Protein 1UNA (pdb70)

Structure (mmCIF, N/CA/C/O backbone):
data_1UNA
#
_entry.id   1UNA
#
_cell.length_a   59.300
_cell.length_b   60.500
_cell.length_c   67.100
_cell.angle_alpha   90.00
_cell.angle_beta   90.00
_cell.angle_gamma   90.00
#
_symmetry.space_group_name_H-M   'P 21 21 21'
#
loop_
_atom_site.group_PDB
_atom_site.id
_atom_site.type_symbol
_atom_site.label_atom_id
_atom_site.label_alt_id
_atom_site.label_comp_id
_atom_site.label_asym_id
_atom_site.label_entity_id
_atom_site.label_seq_id
_atom_site.pdbx_PDB_ins_code
_atom_site.Cartn_x
_atom_site.Cartn_y
_atom_site.Cartn_z
_atom_site.occupancy
_atom_site.B_iso_or_equiv
_atom_site.auth_seq_id
_atom_site.auth_comp_id
_atom_site.auth_asym_id
_atom_site.auth_atom_id
_atom_site.pdbx_PDB_model_num
ATOM 1 N N . ALA A 1 1 ? 82.378 5.613 187.744 1.00 17.69 2 ALA A N 1
ATOM 2 C CA . ALA A 1 1 ? 82.333 6.870 186.981 1.00 22.78 2 ALA A CA 1
ATOM 3 C C . ALA A 1 1 ? 80.875 7.212 186.678 1.00 26.39 2 ALA A C 1
ATOM 4 O O . ALA A 1 1 ? 80.143 6.402 186.096 1.00 26.93 2 ALA A O 1
ATOM 6 N N . THR A 1 2 ? 80.496 8.404 187.086 1.00 32.71 3 THR A N 1
ATOM 7 C CA . THR A 1 2 ? 79.130 8.916 186.893 1.00 29.33 3 THR A CA 1
ATOM 8 C C . THR A 1 2 ? 78.925 9.301 185.432 1.00 17.24 3 THR A C 1
ATOM 9 O O . THR A 1 2 ? 77.806 9.304 184.901 1.00 21.11 3 THR A O 1
ATOM 13 N N . LEU A 1 3 ? 80.040 9.629 184.810 1.00 16.66 4 LEU A N 1
ATOM 14 C CA . LEU A 1 3 ? 80.104 10.025 183.395 1.00 7.22 4 LEU A CA 1
ATOM 15 C C . LEU A 1 3 ? 80.592 8.781 182.643 1.00 16.55 4 LEU A C 1
ATOM 16 O O . LEU A 1 3 ? 81.794 8.469 182.652 1.00 22.41 4 LEU A O 1
ATOM 21 N N . HIS A 1 4 ? 79.632 8.106 182.041 1.00 6.29 5 HIS A N 1
ATOM 22 C CA . HIS A 1 4 ? 79.897 6.877 181.282 1.00 2.00 5 HIS A CA 1
ATOM 23 C C . HIS A 1 4 ? 78.750 6.630 180.309 1.00 10.90 5 HIS A C 1
ATOM 24 O O . HIS A 1 4 ? 77.626 7.093 180.545 1.00 13.86 5 HIS A O 1
ATOM 31 N N . SER A 1 5 ? 79.075 5.902 179.259 1.00 14.61 6 SER A N 1
ATOM 32 C CA . SER A 1 5 ? 78.108 5.547 178.207 1.00 10.59 6 SER A CA 1
ATOM 33 C C . SER A 1 5 ? 76.971 4.735 178.818 1.00 7.86 6 SER A C 1
ATOM 34 O O . SER A 1 5 ? 77.255 3.945 179.735 1.00 19.47 6 SER A O 1
ATOM 37 N N . PHE A 1 6 ? 75.773 4.951 178.306 1.00 2.00 7 PHE A N 1
ATOM 38 C CA . PHE A 1 6 ? 74.602 4.213 178.828 1.00 2.00 7 PHE A CA 1
ATOM 39 C C . PHE A 1 6 ? 73.504 4.100 177.767 1.00 5.74 7 PHE A C 1
ATOM 40 O O . PHE A 1 6 ? 73.390 4.893 176.823 1.00 8.39 7 PHE A O 1
ATOM 48 N N . VAL A 1 7 ? 72.702 3.073 177.969 1.00 2.00 8 VAL A N 1
ATOM 49 C CA . VAL A 1 7 ? 71.550 2.755 177.111 1.00 2.00 8 VAL A CA 1
ATOM 50 C C . VAL A 1 7 ? 70.468 3.723 177.607 1.00 2.00 8 VAL A C 1
ATOM 51 O O . VAL A 1 7 ? 70.112 3.635 178.791 1.00 2.00 8 VAL A O 1
ATOM 55 N N . LEU A 1 8 ? 70.035 4.587 176.713 1.00 6.33 9 LEU A N 1
ATOM 56 C CA . LEU A 1 8 ? 68.994 5.569 177.052 1.00 2.00 9 LEU A CA 1
ATOM 57 C C . LEU A 1 8 ? 67.645 4.933 176.704 1.00 11.07 9 LEU A C 1
ATOM 58 O O . LEU A 1 8 ? 66.676 5.106 177.460 1.00 3.78 9 LEU A O 1
ATOM 63 N N . VAL A 1 9 ? 67.648 4.227 175.583 1.00 6.01 10 VAL A N 1
ATOM 64 C CA . VAL A 1 9 ? 66.459 3.522 175.091 1.00 2.00 10 VAL A CA 1
ATOM 65 C C . VAL A 1 9 ? 66.816 2.033 174.969 1.00 2.00 10 VAL A C 1
ATOM 66 O O . VAL A 1 9 ? 67.731 1.662 174.221 1.00 10.49 10 VAL A O 1
ATOM 70 N N . ASP A 1 10 ? 66.073 1.232 175.701 1.00 3.29 11 ASP A N 1
ATOM 71 C CA . ASP A 1 10 ? 66.236 -0.224 175.727 1.00 2.00 11 ASP A CA 1
ATOM 72 C C . ASP A 1 10 ? 64.987 -0.835 175.084 1.00 2.00 11 ASP A C 1
ATOM 73 O O . ASP A 1 10 ? 63.908 -0.788 175.684 1.00 2.00 11 ASP A O 1
ATOM 78 N N . ASN A 1 11 ? 65.224 -1.373 173.910 1.00 11.72 12 ASN A N 1
ATOM 79 C CA . ASN A 1 11 ? 64.159 -2.027 173.124 1.00 18.67 12 ASN A CA 1
ATOM 80 C C . ASN A 1 11 ? 64.256 -3.536 173.343 1.00 26.07 12 ASN A C 1
ATOM 81 O O . ASN A 1 11 ? 63.562 -4.327 172.692 1.00 44.51 12 ASN A O 1
ATOM 86 N N . GLY A 1 12 ? 65.126 -3.907 174.266 1.00 41.68 13 GLY A N 1
ATOM 87 C CA . GLY A 1 12 ? 65.371 -5.283 174.665 1.00 43.27 13 GLY A CA 1
ATOM 88 C C . GLY A 1 12 ? 66.539 -6.004 174.025 1.00 43.72 13 GLY A C 1
ATOM 89 O O . GLY A 1 12 ? 66.588 -7.244 174.156 1.00 56.70 13 GLY A O 1
ATOM 90 N N . GLY A 1 13 ? 67.424 -5.271 173.377 1.00 40.95 14 GLY A N 1
ATOM 91 C CA . GLY A 1 13 ? 68.596 -5.872 172.727 1.00 37.01 14 GLY A CA 1
ATOM 92 C C . GLY A 1 13 ? 68.792 -5.415 171.289 1.00 31.59 14 GLY A C 1
ATOM 93 O O . GLY A 1 13 ? 69.921 -5.065 170.906 1.00 30.44 14 GLY A O 1
ATOM 94 N N . THR A 1 14 ? 67.711 -5.430 170.531 1.00 41.43 15 THR A N 1
ATOM 95 C CA . THR A 1 14 ? 67.728 -5.033 169.116 1.00 35.27 15 THR A CA 1
ATOM 96 C C . THR A 1 14 ? 67.012 -3.708 168.879 1.00 28.67 15 THR A C 1
ATOM 97 O O . THR A 1 14 ? 65.777 -3.634 168.812 1.00 23.72 15 THR A O 1
ATOM 101 N N . GLY A 1 15 ? 67.835 -2.681 168.738 1.00 24.58 16 GLY A N 1
ATOM 102 C CA . GLY A 1 15 ? 67.371 -1.309 168.490 1.00 28.32 16 GLY A CA 1
ATOM 103 C C . GLY A 1 15 ? 67.607 -0.426 169.713 1.00 21.10 16 GLY A C 1
ATOM 104 O O . GLY A 1 15 ? 66.932 0.596 169.899 1.00 34.20 16 GLY A O 1
ATOM 105 N N . ASN A 1 16 ? 68.566 -0.847 170.511 1.00 22.36 17 ASN A N 1
ATOM 106 C CA . ASN A 1 16 ? 68.951 -0.132 171.738 1.00 10.80 17 ASN A CA 1
ATOM 107 C C . ASN A 1 16 ? 69.699 1.134 171.297 1.00 13.99 17 ASN A C 1
ATOM 108 O O . ASN A 1 16 ? 70.439 1.089 170.298 1.00 2.00 17 ASN A O 1
ATOM 113 N N . VAL A 1 17 ? 69.466 2.182 172.066 1.00 9.21 18 VAL A N 1
ATOM 114 C CA . VAL A 1 17 ? 70.118 3.478 171.803 1.00 11.05 18 VAL A CA 1
ATOM 115 C C . VAL A 1 17 ? 71.082 3.738 172.966 1.00 10.12 18 VAL A C 1
ATOM 116 O O . VAL A 1 17 ? 70.697 3.708 174.142 1.00 11.00 18 VAL A O 1
ATOM 120 N N . THR A 1 18 ? 72.324 3.970 172.583 1.00 5.79 19 THR A N 1
ATOM 121 C CA . THR A 1 18 ? 73.426 4.236 173.499 1.00 2.00 19 THR A CA 1
ATOM 122 C C . THR A 1 18 ? 73.946 5.657 173.320 1.00 2.00 19 THR A C 1
ATOM 123 O O . THR A 1 18 ? 74.280 6.069 172.205 1.00 16.60 19 THR A O 1
ATOM 127 N N . VAL A 1 19 ? 74.001 6.349 174.435 1.00 3.57 20 VAL A N 1
ATOM 128 C CA . VAL A 1 19 ? 74.495 7.732 174.519 1.00 2.00 20 VAL A CA 1
ATOM 129 C C . VAL A 1 19 ? 75.867 7.612 175.199 1.00 7.47 20 VAL A C 1
ATOM 130 O O . VAL A 1 19 ? 76.023 6.990 176.263 1.00 8.51 20 VAL A O 1
ATOM 134 N N . VAL A 1 20 ? 76.834 8.202 174.537 1.00 11.68 21 VAL A N 1
ATOM 135 C CA . VAL A 1 20 ? 78.242 8.214 174.955 1.00 2.00 21 VAL A CA 1
ATOM 136 C C . VAL A 1 20 ? 78.640 9.626 175.377 1.00 8.71 21 VAL A C 1
ATOM 137 O O . VAL A 1 20 ? 78.194 10.611 174.762 1.00 10.19 21 VAL A O 1
ATOM 141 N N . PRO A 1 21 ? 79.469 9.682 176.406 1.00 9.55 22 PRO A N 1
ATOM 142 C CA . PRO A 1 21 ? 79.965 10.947 176.959 1.00 5.59 22 PRO A CA 1
ATOM 143 C C . PRO A 1 21 ? 80.885 11.647 175.966 1.00 16.64 22 PRO A C 1
ATOM 144 O O . PRO A 1 21 ? 81.865 11.036 175.498 1.00 13.37 22 PRO A O 1
ATOM 148 N N . VAL A 1 22 ? 80.552 12.893 175.674 1.00 13.34 23 VAL A N 1
ATOM 149 C CA . VAL A 1 22 ? 81.318 13.707 174.724 1.00 14.01 23 VAL A CA 1
ATOM 150 C C . VAL A 1 22 ? 81.821 15.018 175.317 1.00 23.72 23 VAL A C 1
ATOM 151 O O . VAL A 1 22 ? 82.561 15.717 174.599 1.00 36.42 23 VAL A O 1
ATOM 155 N N . SER A 1 23 ? 81.412 15.308 176.538 1.00 30.83 24 SER A N 1
ATOM 156 C CA . SER A 1 23 ? 81.836 16.552 177.203 1.00 12.59 24 SER A CA 1
ATOM 157 C C . SER A 1 23 ? 81.497 16.523 178.693 1.00 20.46 24 SER A C 1
ATOM 158 O O . SER A 1 23 ? 80.601 15.818 179.176 1.00 14.16 24 SER A O 1
ATOM 161 N N . ASN A 1 24 ? 82.265 17.328 179.404 1.00 21.95 25 ASN A N 1
ATOM 162 C CA . ASN A 1 24 ? 82.170 17.517 180.858 1.00 12.45 25 ASN A CA 1
ATOM 163 C C . ASN A 1 24 ? 82.665 18.932 181.173 1.00 13.30 25 ASN A C 1
ATOM 164 O O . ASN A 1 24 ? 83.018 19.300 182.300 1.00 24.32 25 ASN A O 1
ATOM 169 N N . ALA A 1 25 ? 82.677 19.729 180.126 1.00 18.51 26 ALA A N 1
ATOM 170 C CA . ALA A 1 25 ? 83.112 21.119 180.099 1.00 14.08 26 ALA A CA 1
ATOM 171 C C . ALA A 1 25 ? 82.424 22.048 181.086 1.00 26.32 26 ALA A C 1
ATOM 172 O O . ALA A 1 25 ? 81.205 22.238 181.140 1.00 30.92 26 ALA A O 1
ATOM 174 N N . ASN A 1 26 ? 83.269 22.673 181.877 1.00 50.26 27 ASN A N 1
ATOM 175 C CA . ASN A 1 26 ? 82.969 23.646 182.926 1.00 65.20 27 ASN A CA 1
ATOM 176 C C . ASN A 1 26 ? 81.610 23.474 183.602 1.00 65.77 27 ASN A C 1
ATOM 177 O O . ASN A 1 26 ? 80.856 24.454 183.747 1.00 73.01 27 ASN A O 1
ATOM 182 N N . GLY A 1 27 ? 81.327 22.251 184.022 1.00 60.31 28 GLY A N 1
ATOM 183 C CA . GLY A 1 27 ? 80.086 21.913 184.711 1.00 38.30 28 GLY A CA 1
ATOM 184 C C . GLY A 1 27 ? 79.129 20.967 184.018 1.00 28.50 28 GLY A C 1
ATOM 185 O O . GLY A 1 27 ? 78.649 20.001 184.639 1.00 43.67 28 GLY A O 1
ATOM 186 N N . VAL A 1 28 ? 78.844 21.234 182.763 1.00 12.57 29 VAL A N 1
ATOM 187 C CA . VAL A 1 28 ? 77.925 20.465 181.930 1.00 2.00 29 VAL A CA 1
ATOM 188 C C . VAL A 1 28 ? 78.436 19.127 181.400 1.00 17.57 29 VAL A C 1
ATOM 189 O O . VAL A 1 28 ? 79.436 19.009 180.677 1.00 17.10 29 VAL A O 1
ATOM 193 N N . ALA A 1 29 ? 77.662 18.114 181.761 1.00 11.61 30 ALA A N 1
ATOM 194 C CA . ALA A 1 29 ? 77.897 16.721 181.352 1.00 6.06 30 ALA A CA 1
ATOM 195 C C . ALA A 1 29 ? 77.065 16.531 180.081 1.00 15.26 30 ALA A C 1
ATOM 196 O O . ALA A 1 29 ? 75.876 16.899 180.115 1.00 23.55 30 ALA A O 1
ATOM 198 N N . GLU A 1 30 ? 77.683 16.012 179.037 1.00 16.37 31 GLU A N 1
ATOM 199 C CA . GLU A 1 30 ? 76.992 15.788 177.768 1.00 2.00 31 GLU A CA 1
ATOM 200 C C . GLU A 1 30 ? 77.208 14.390 177.191 1.00 6.44 31 GLU A C 1
ATOM 201 O O . GLU A 1 30 ? 78.325 13.882 177.014 1.00 16.24 31 GLU A O 1
ATOM 207 N N . TRP A 1 31 ? 76.078 13.784 176.889 1.00 2.00 32 TRP A N 1
ATOM 208 C CA . TRP A 1 31 ? 75.970 12.450 176.291 1.00 2.00 32 TRP A CA 1
ATOM 209 C C . TRP A 1 31 ? 75.430 12.681 174.878 1.00 4.50 32 TRP A C 1
ATOM 210 O O . TRP A 1 31 ? 74.793 13.731 174.674 1.00 14.84 32 TRP A O 1
ATOM 221 N N . LEU A 1 32 ? 75.697 11.736 173.993 1.00 14.85 33 LEU A N 1
ATOM 222 C CA . LEU A 1 32 ? 75.235 11.885 172.599 1.00 20.56 33 LEU A CA 1
ATOM 223 C C . LEU A 1 32 ? 75.215 10.572 171.826 1.00 17.15 33 LEU A C 1
ATOM 224 O O . LEU A 1 32 ? 76.222 9.842 171.864 1.00 8.77 33 LEU A O 1
ATOM 229 N N . SER A 1 33 ? 74.096 10.330 171.156 1.00 2.00 34 SER A N 1
ATOM 230 C CA . SER A 1 33 ? 73.974 9.110 170.327 1.00 4.21 34 SER A CA 1
ATOM 231 C C . SER A 1 33 ? 74.858 9.366 169.095 1.00 6.23 34 SER A C 1
ATOM 232 O O . SER A 1 33 ? 75.057 10.528 168.700 1.00 5.94 34 SER A O 1
ATOM 235 N N . ASN A 1 34 ? 75.373 8.294 168.525 1.00 21.42 35 ASN A N 1
ATOM 236 C CA . ASN A 1 34 ? 76.239 8.357 167.342 1.00 8.71 35 ASN A CA 1
ATOM 237 C C . ASN A 1 34 ? 75.370 8.571 166.096 1.00 4.83 35 ASN A C 1
ATOM 238 O O . ASN A 1 34 ? 75.104 7.636 165.331 1.00 15.04 35 ASN A O 1
ATOM 243 N N . ASN A 1 35 ? 74.979 9.817 165.942 1.00 6.46 36 ASN A N 1
ATOM 244 C CA . ASN A 1 35 ? 74.149 10.266 164.814 1.00 2.00 36 ASN A CA 1
ATOM 245 C C . ASN A 1 35 ? 74.613 11.683 164.449 1.00 2.00 36 ASN A C 1
ATOM 246 O O . ASN A 1 35 ? 75.640 12.175 164.938 1.00 2.00 36 ASN A O 1
ATOM 251 N N . SER A 1 36 ? 73.813 12.274 163.588 1.00 2.00 37 SER A N 1
ATOM 252 C CA . SER A 1 36 ? 74.046 13.649 163.105 1.00 4.49 37 SER A CA 1
ATOM 253 C C . SER A 1 36 ? 73.086 14.503 163.934 1.00 9.85 37 SER A C 1
ATOM 254 O O . SER A 1 36 ? 71.967 14.028 164.200 1.00 2.00 37 SER A O 1
ATOM 257 N N . ARG A 1 37 ? 73.539 15.676 164.323 1.00 11.70 38 ARG A N 1
ATOM 258 C CA . ARG A 1 37 ? 72.763 16.614 165.137 1.00 8.64 38 ARG A CA 1
ATOM 259 C C . ARG A 1 37 ? 71.267 16.302 165.095 1.00 6.06 38 ARG A C 1
ATOM 260 O O . ARG A 1 37 ? 70.638 15.819 166.043 1.00 18.37 38 ARG A O 1
ATOM 268 N N . SER A 1 38 ? 70.710 16.578 163.939 1.00 2.17 39 SER A N 1
ATOM 269 C CA . SER A 1 38 ? 69.310 16.410 163.579 1.00 2.00 39 SER A CA 1
ATOM 270 C C . SER A 1 38 ? 68.646 15.127 164.048 1.00 2.00 39 SER A C 1
ATOM 271 O O . SER A 1 38 ? 67.466 15.152 164.440 1.00 7.29 39 SER A O 1
ATOM 274 N N . GLN A 1 39 ? 69.390 14.048 163.995 1.00 3.35 40 GLN A N 1
ATOM 275 C CA . GLN A 1 39 ? 68.912 12.701 164.351 1.00 2.00 40 GLN A CA 1
ATOM 276 C C . GLN A 1 39 ? 69.421 12.123 165.658 1.00 2.00 40 GLN A C 1
ATOM 277 O O . GLN A 1 39 ? 69.088 10.974 166.016 1.00 2.00 40 GLN A O 1
ATOM 283 N N . ALA A 1 40 ? 70.205 12.898 166.380 1.00 2.00 41 ALA A N 1
ATOM 284 C CA . ALA A 1 40 ? 70.803 12.471 167.648 1.00 7.43 41 ALA A CA 1
ATOM 285 C C . ALA A 1 40 ? 69.988 12.682 168.915 1.00 4.90 41 ALA A C 1
ATOM 286 O O . ALA A 1 40 ? 69.253 13.658 169.101 1.00 15.12 41 ALA A O 1
ATOM 288 N N . TYR A 1 41 ? 70.158 11.716 169.805 1.00 7.08 42 TYR A 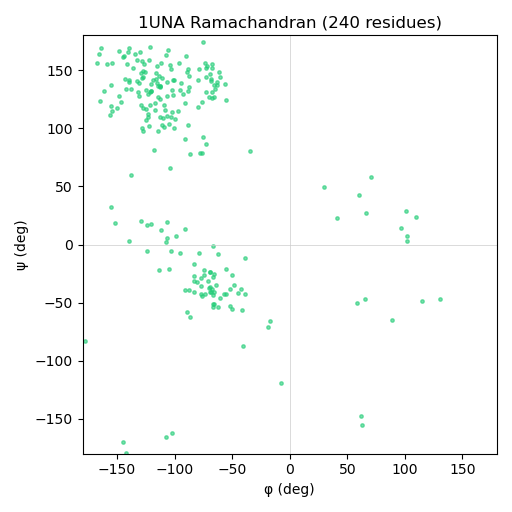N 1
ATOM 289 C CA . TYR A 1 41 ? 69.537 11.701 171.139 1.00 2.00 42 TYR A CA 1
ATOM 290 C C . TYR A 1 41 ? 70.568 12.492 171.971 1.00 2.00 42 TYR A C 1
ATOM 291 O O . TYR A 1 41 ? 71.780 12.255 171.816 1.00 16.19 42 TYR A O 1
ATOM 300 N N . ARG A 1 42 ? 70.061 13.379 172.787 1.00 2.00 43 ARG A N 1
ATOM 301 C CA . ARG A 1 42 ? 70.884 14.239 173.633 1.00 2.00 43 ARG A CA 1
ATOM 302 C C . ARG A 1 42 ? 70.516 14.159 175.106 1.00 2.00 43 ARG A C 1
ATOM 303 O O . ARG A 1 42 ? 69.360 13.938 175.493 1.00 8.31 43 ARG A O 1
ATOM 311 N N . VAL A 1 43 ? 71.540 14.351 175.919 1.00 4.78 44 VAL A N 1
ATOM 312 C CA . VAL A 1 43 ? 71.445 14.356 177.381 1.00 3.42 44 VAL A CA 1
ATOM 313 C C . VAL A 1 43 ? 72.516 15.349 177.863 1.00 2.00 44 VAL A C 1
ATOM 314 O O . VAL A 1 43 ? 73.683 15.264 177.482 1.00 3.50 44 VAL A O 1
ATOM 318 N N . THR A 1 44 ? 72.059 16.264 178.680 1.00 2.00 45 THR A N 1
ATOM 319 C CA . THR A 1 44 ? 72.864 17.327 179.292 1.00 2.00 45 THR A CA 1
ATOM 320 C C . THR A 1 44 ? 72.492 17.316 180.776 1.00 9.38 45 THR A C 1
ATOM 321 O O . THR A 1 44 ? 71.310 17.116 181.111 1.00 26.34 45 THR A O 1
ATOM 325 N N . ALA A 1 45 ? 73.485 17.507 181.616 1.00 2.00 46 ALA A N 1
ATOM 326 C CA . ALA A 1 45 ? 73.301 17.496 183.066 1.00 2.00 46 ALA A CA 1
ATOM 327 C C . ALA A 1 45 ? 74.363 18.292 183.816 1.00 3.05 46 ALA A C 1
ATOM 328 O O . ALA A 1 45 ? 75.563 18.238 183.525 1.00 2.00 46 ALA A O 1
ATOM 330 N N . SER A 1 46 ? 73.860 19.027 184.792 1.00 2.00 47 SER A N 1
ATOM 331 C CA . SER A 1 46 ? 74.646 19.882 185.688 1.00 2.00 47 SER A CA 1
ATOM 332 C C . SER A 1 46 ? 74.215 19.525 187.114 1.00 2.00 47 SER A C 1
ATOM 333 O O . SER A 1 46 ? 73.192 18.850 187.306 1.00 6.69 47 SER A O 1
ATOM 336 N N . TYR A 1 47 ? 75.015 19.965 188.061 1.00 12.00 48 TYR A N 1
ATOM 337 C CA . TYR A 1 47 ? 74.794 19.721 189.492 1.00 2.00 48 TYR A CA 1
ATOM 338 C C . TYR A 1 47 ? 75.366 20.887 190.292 1.00 2.00 48 TYR A C 1
ATOM 339 O O . TYR A 1 47 ? 76.589 21.095 190.213 1.00 18.67 48 TYR A O 1
ATOM 348 N N . ARG A 1 48 ? 74.489 21.572 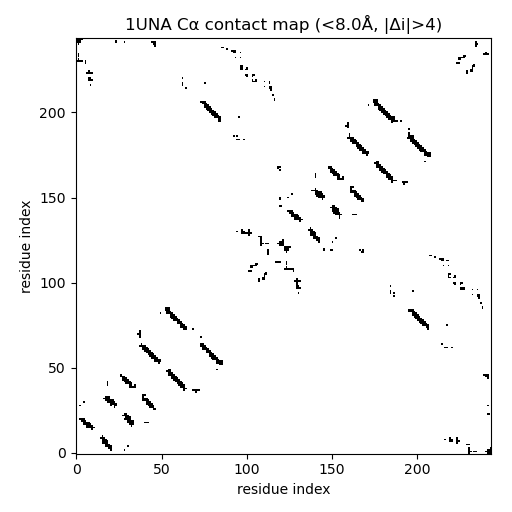191.004 1.00 2.00 49 ARG A N 1
ATOM 349 C CA . ARG A 1 48 ? 74.929 22.717 191.823 1.00 2.43 49 ARG A CA 1
ATOM 350 C C . ARG A 1 48 ? 74.175 22.780 193.146 1.00 2.00 49 ARG A C 1
ATOM 351 O O . ARG A 1 48 ? 73.324 21.922 193.419 1.00 21.72 49 ARG A O 1
ATOM 359 N N . ALA A 1 49 ? 74.520 23.790 193.925 1.00 2.15 50 ALA A N 1
ATOM 360 C CA . ALA A 1 49 ? 73.911 24.011 195.244 1.00 3.38 50 ALA A CA 1
ATOM 361 C C . ALA A 1 49 ? 72.864 25.118 195.204 1.00 2.00 50 ALA A C 1
ATOM 362 O O . ALA A 1 49 ? 73.096 26.198 194.645 1.00 16.90 50 ALA A O 1
ATOM 364 N N . SER A 1 50 ? 71.733 24.816 195.806 1.00 2.00 51 SER A N 1
ATOM 365 C CA . SER A 1 50 ? 70.591 25.741 195.902 1.00 2.96 51 SER A CA 1
ATOM 366 C C . SER A 1 50 ? 70.553 26.274 197.340 1.00 2.00 51 SER A C 1
ATOM 367 O O . SER A 1 50 ? 70.138 25.569 198.276 1.00 2.00 51 SER A O 1
ATOM 370 N N . GLY A 1 51 ? 70.997 27.507 197.474 1.00 2.00 52 GLY A N 1
ATOM 371 C CA . GLY A 1 51 ? 71.035 28.146 198.807 1.00 14.83 52 GLY A CA 1
ATOM 372 C C . GLY A 1 51 ? 71.980 27.302 199.672 1.00 2.00 52 GLY A C 1
ATOM 373 O O . GLY A 1 51 ? 72.954 26.693 199.212 1.00 8.72 52 GLY A O 1
ATOM 374 N N . ALA A 1 52 ? 71.660 27.266 200.943 1.00 8.67 53 ALA A N 1
ATOM 375 C CA . ALA A 1 52 ? 72.383 26.602 202.006 1.00 4.15 53 ALA A CA 1
ATOM 376 C C . ALA A 1 52 ? 72.246 25.129 202.338 1.00 11.46 53 ALA A C 1
ATOM 377 O O . ALA A 1 52 ? 73.263 24.483 202.676 1.00 3.41 53 ALA A O 1
ATOM 379 N N . ASP A 1 53 ? 71.019 24.652 202.298 1.00 9.83 54 ASP A N 1
ATOM 380 C CA . ASP A 1 53 ? 70.698 23.270 202.678 1.00 8.28 54 ASP A CA 1
ATOM 381 C C . ASP A 1 53 ? 70.359 22.284 201.575 1.00 15.87 54 ASP A C 1
ATOM 382 O O . ASP A 1 53 ? 69.979 21.152 201.961 1.00 16.49 54 ASP A O 1
ATOM 387 N N . LYS A 1 54 ? 70.484 22.684 200.320 1.00 2.00 55 LYS A N 1
ATOM 388 C CA . LYS A 1 54 ? 70.134 21.776 199.222 1.00 2.00 55 LYS A CA 1
ATOM 389 C C . LYS A 1 54 ? 70.989 21.844 197.965 1.00 2.00 55 LYS A C 1
ATOM 390 O O . LYS A 1 54 ? 71.700 22.817 197.695 1.00 2.00 55 LYS A O 1
ATOM 396 N N . ARG A 1 55 ? 70.859 20.774 197.195 1.00 2.00 56 ARG A N 1
ATOM 397 C CA . ARG A 1 55 ? 71.555 20.586 195.918 1.00 5.88 56 ARG A CA 1
ATOM 398 C C . ARG A 1 55 ? 70.532 20.530 194.777 1.00 4.00 56 ARG A C 1
ATOM 399 O O . ARG A 1 55 ? 69.438 19.961 194.921 1.00 8.84 56 ARG A O 1
ATOM 407 N N . LYS A 1 56 ? 70.926 21.126 193.668 1.00 2.00 57 LYS A N 1
ATOM 408 C CA . LYS A 1 56 ? 70.091 21.194 192.462 1.00 8.05 57 LYS A CA 1
ATOM 409 C C . LYS A 1 56 ? 70.701 20.449 191.280 1.00 6.12 57 LYS A C 1
ATOM 410 O O . LYS A 1 56 ? 71.927 20.364 191.107 1.00 16.55 57 LYS A O 1
ATOM 416 N N . TYR A 1 57 ? 69.819 19.905 190.464 1.00 12.77 58 TYR A N 1
ATOM 417 C CA . TYR A 1 57 ? 70.151 19.132 189.261 1.00 6.65 58 TYR A CA 1
ATOM 418 C C . TYR A 1 57 ? 69.316 19.629 188.074 1.00 2.78 58 TYR A C 1
ATOM 419 O O . TYR A 1 57 ? 68.091 19.780 188.175 1.00 2.00 58 TYR A O 1
ATOM 428 N N . THR A 1 58 ? 70.013 19.864 186.984 1.00 13.21 59 THR A N 1
ATOM 429 C CA . THR A 1 58 ? 69.396 20.353 185.740 1.00 5.50 59 THR A CA 1
ATOM 430 C C . THR A 1 58 ? 69.756 19.389 184.621 1.00 2.00 59 THR A C 1
ATOM 431 O O . THR A 1 58 ? 70.910 19.342 184.180 1.00 5.09 59 THR A O 1
ATOM 435 N N . ILE A 1 59 ? 68.767 18.631 184.210 1.00 2.1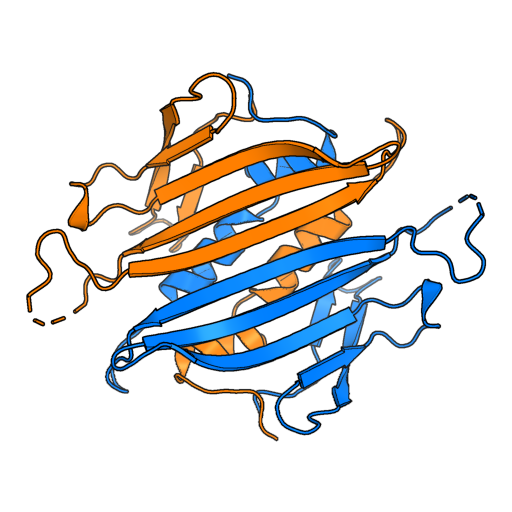0 60 ILE A N 1
ATOM 436 C CA . ILE A 1 59 ? 68.860 17.624 183.154 1.00 2.00 60 ILE A CA 1
ATOM 437 C C . ILE A 1 59 ? 68.009 18.063 181.960 1.00 2.00 60 ILE A C 1
ATOM 438 O O . ILE A 1 59 ? 66.939 18.652 182.159 1.00 2.00 60 ILE A O 1
ATOM 443 N N . LYS A 1 60 ? 68.507 17.741 180.788 1.00 2.00 61 LYS A N 1
ATOM 444 C CA . LYS A 1 60 ? 67.807 18.067 179.530 1.00 4.62 61 LYS A CA 1
ATOM 445 C C . LYS A 1 60 ? 68.001 16.900 178.568 1.00 2.00 61 LYS A C 1
ATOM 446 O O . LYS A 1 60 ? 69.129 16.393 178.446 1.00 19.39 61 LYS A O 1
ATOM 452 N N . LEU A 1 61 ? 66.919 16.498 177.936 1.00 2.00 62 LEU A N 1
ATOM 453 C CA . LEU A 1 61 ? 66.932 15.387 176.974 1.00 5.18 62 LEU A CA 1
ATOM 454 C C . LEU A 1 61 ? 66.222 15.767 175.675 1.00 2.00 62 LEU A C 1
ATOM 455 O O . LEU A 1 61 ? 65.153 16.391 175.679 1.00 3.42 62 LEU A O 1
ATOM 460 N N . GLU A 1 62 ? 66.837 15.345 174.589 1.00 4.95 63 GLU A N 1
ATOM 461 C CA . GLU A 1 62 ? 66.328 15.565 173.229 1.00 11.61 63 GLU A CA 1
ATOM 462 C C . GLU A 1 62 ? 66.328 14.208 172.524 1.00 2.00 63 GLU A C 1
ATOM 463 O O . GLU A 1 62 ? 67.358 13.550 172.382 1.00 2.00 63 GLU A O 1
ATOM 469 N N . VAL A 1 63 ? 65.144 13.819 172.117 1.00 2.00 64 VAL A N 1
ATOM 470 C CA . VAL A 1 63 ? 64.883 12.554 171.420 1.00 8.52 64 VAL A CA 1
ATOM 471 C C . VAL A 1 63 ? 64.209 12.885 170.085 1.00 2.00 64 VAL A C 1
ATOM 472 O O . VAL A 1 63 ? 63.226 13.638 170.055 1.00 2.00 64 VAL A O 1
ATOM 476 N N . PRO A 1 64 ? 64.761 12.305 169.036 1.00 2.00 65 PRO A N 1
ATOM 477 C CA . PRO A 1 64 ? 64.250 12.477 167.673 1.00 8.19 65 PRO A CA 1
ATOM 478 C C . PRO A 1 64 ? 63.215 11.410 167.331 1.00 5.53 65 PRO A C 1
ATOM 479 O O . PRO A 1 64 ? 63.168 10.368 168.014 1.00 13.09 65 PRO A O 1
ATOM 483 N N . LYS A 1 65 ? 62.445 11.683 166.292 1.00 14.44 66 LYS A N 1
ATOM 484 C CA . LYS A 1 65 ? 61.421 10.732 165.825 1.00 8.89 66 LYS A CA 1
ATOM 485 C C . LYS A 1 65 ? 61.894 10.083 164.526 1.00 10.35 66 LYS A C 1
ATOM 486 O O . LYS A 1 65 ? 62.485 10.752 163.665 1.00 10.30 66 LYS A O 1
ATOM 492 N N . ILE A 1 66 ? 61.632 8.795 164.411 1.00 19.58 67 ILE A N 1
ATOM 493 C CA . ILE A 1 66 ? 62.009 7.972 163.260 1.00 33.17 67 ILE A CA 1
ATOM 494 C C . ILE A 1 66 ? 61.820 8.654 161.909 1.00 35.04 67 ILE A C 1
ATOM 495 O O . ILE A 1 66 ? 62.726 9.273 161.335 1.00 27.58 67 ILE A O 1
ATOM 500 N N . VAL A 1 67 ? 60.622 8.509 161.390 1.00 48.12 68 VAL A N 1
ATOM 501 C CA . VAL A 1 67 ? 60.140 9.029 160.114 1.00 55.62 68 VAL A CA 1
ATOM 502 C C . VAL A 1 67 ? 61.098 9.977 159.403 1.00 56.51 68 VAL A C 1
ATOM 503 O O . VAL A 1 67 ? 61.710 9.687 158.365 1.00 60.04 68 VAL A O 1
ATOM 507 N N . GLU A 1 75 ? 61.761 21.345 155.385 1.00 59.94 76 GLU A N 1
ATOM 508 C CA . GLU A 1 75 ? 61.161 21.322 156.725 1.00 47.39 76 GLU A CA 1
ATOM 509 C C . GLU A 1 75 ? 62.063 20.856 157.844 1.00 51.40 76 GLU A C 1
ATOM 510 O O . GLU A 1 75 ? 62.054 21.586 158.864 1.00 52.33 76 GLU A O 1
ATOM 516 N N . LEU A 1 76 ? 62.790 19.765 157.679 1.00 59.35 77 LEU A N 1
ATOM 517 C CA . LEU A 1 76 ? 63.679 19.304 158.759 1.00 58.19 77 LEU A CA 1
ATOM 518 C C . LEU A 1 76 ? 65.058 18.826 158.320 1.00 53.18 77 LEU A C 1
ATOM 519 O O . LEU A 1 76 ? 65.425 17.666 158.580 1.00 57.49 77 LEU A O 1
ATOM 524 N N . PRO A 1 77 ? 65.800 19.729 157.700 1.00 56.37 78 PRO A N 1
ATOM 525 C CA . PRO A 1 77 ? 67.165 19.443 157.234 1.00 59.37 78 PRO A CA 1
ATOM 526 C C . PRO A 1 77 ? 68.062 19.229 158.453 1.00 52.61 78 PRO A C 1
ATOM 527 O O . PRO A 1 77 ? 68.795 18.247 158.611 1.00 26.26 78 PRO A O 1
ATOM 531 N N . VAL A 1 78 ? 67.965 20.212 159.327 1.00 63.79 79 VAL A N 1
ATOM 532 C CA . VAL A 1 78 ? 68.688 20.283 160.604 1.00 77.45 79 VAL A CA 1
ATOM 533 C C . VAL A 1 78 ? 67.715 20.838 161.650 1.00 80.38 79 VAL A C 1
ATOM 534 O O . VAL A 1 78 ? 68.060 21.062 162.817 1.00 81.56 79 VAL A O 1
ATOM 538 N N . SER A 1 79 ? 66.496 21.044 161.181 1.00 84.15 80 SER A N 1
ATOM 539 C CA . SER A 1 79 ? 65.379 21.561 161.982 1.00 83.11 80 SER A CA 1
ATOM 540 C C . SER A 1 79 ? 65.002 20.505 163.026 1.00 79.43 80 SER A C 1
ATOM 541 O O . SER A 1 79 ? 65.185 19.298 162.801 1.00 78.79 80 SER A O 1
ATOM 544 N N . ALA A 1 80 ? 64.474 20.994 164.133 1.00 71.39 81 ALA A N 1
ATOM 545 C CA . ALA A 1 80 ? 64.092 20.174 165.274 1.00 58.25 81 ALA A CA 1
ATOM 546 C C . ALA A 1 80 ? 62.710 19.575 165.448 1.00 54.72 81 ALA A C 1
ATOM 547 O O . ALA A 1 80 ? 61.800 20.149 166.067 1.00 51.09 81 ALA A O 1
ATOM 549 N N . TRP A 1 81 ? 62.580 18.367 164.928 1.00 55.51 82 TRP A N 1
ATOM 550 C CA . TRP A 1 81 ? 61.368 17.531 165.028 1.00 36.79 82 TRP A CA 1
ATOM 551 C C . TRP A 1 81 ? 61.891 16.551 166.105 1.00 14.51 82 TRP A C 1
ATOM 552 O O . TRP A 1 81 ? 62.138 15.370 165.854 1.00 8.31 82 TRP A O 1
ATOM 563 N N . LYS A 1 82 ? 62.092 17.166 167.254 1.00 5.06 83 LYS A N 1
ATOM 564 C CA . LYS A 1 82 ? 62.611 16.479 168.438 1.00 2.00 83 LYS A CA 1
ATOM 565 C C . LYS A 1 82 ? 61.642 16.795 169.583 1.00 2.00 83 LYS A C 1
ATOM 566 O O . LYS A 1 82 ? 60.929 17.803 169.491 1.00 2.69 83 LYS A O 1
ATOM 572 N N . ALA A 1 83 ? 61.681 15.932 170.576 1.00 2.00 84 ALA A N 1
ATOM 573 C CA . ALA A 1 83 ? 60.857 16.117 171.783 1.00 2.00 84 ALA A CA 1
ATOM 574 C C . ALA A 1 83 ? 61.903 16.681 172.760 1.00 2.00 84 ALA A C 1
ATOM 575 O O . ALA A 1 83 ? 63.067 16.252 172.722 1.00 2.00 84 ALA A O 1
ATOM 577 N N . TYR A 1 84 ? 61.459 17.627 173.551 1.00 2.00 85 TYR A N 1
ATOM 578 C CA . TYR A 1 84 ? 62.320 18.294 174.533 1.00 2.00 85 TYR A CA 1
ATOM 579 C C . TYR A 1 84 ? 61.782 18.103 175.945 1.00 2.00 85 TYR A C 1
ATOM 580 O O . TYR A 1 84 ? 60.589 18.298 176.202 1.00 2.00 85 TYR A O 1
ATOM 589 N N . ALA A 1 85 ? 62.707 17.728 176.807 1.00 4.43 86 ALA A N 1
ATOM 590 C CA . ALA A 1 85 ? 62.441 17.481 178.232 1.00 2.00 86 ALA A CA 1
ATOM 591 C C . ALA A 1 85 ? 63.436 18.311 179.043 1.00 14.81 86 ALA A C 1
ATOM 592 O O . ALA A 1 85 ? 64.570 18.576 178.610 1.00 21.34 86 ALA A O 1
ATOM 594 N N . SER A 1 86 ? 62.987 18.714 180.211 1.00 12.84 87 SER A N 1
ATOM 595 C CA . SER A 1 86 ? 63.757 19.538 181.154 1.00 2.00 87 SER A CA 1
ATOM 596 C C . SER A 1 86 ? 63.367 19.119 182.569 1.00 5.71 87 SER A C 1
ATOM 597 O O . SER A 1 86 ? 62.170 19.179 182.901 1.00 16.49 87 SER A O 1
ATOM 600 N N . ILE A 1 87 ? 64.358 18.709 183.338 1.00 12.36 88 ILE A N 1
ATOM 601 C CA . ILE A 1 87 ? 64.151 18.259 184.716 1.00 4.44 88 ILE A CA 1
ATOM 602 C C . ILE A 1 87 ? 65.021 19.038 185.695 1.00 2.00 88 ILE A C 1
ATOM 603 O O . ILE A 1 87 ? 66.224 19.173 185.458 1.00 2.00 88 ILE A O 1
ATOM 608 N N . ASP A 1 88 ? 64.394 19.484 186.764 1.00 10.88 89 ASP A N 1
ATOM 609 C CA . ASP A 1 88 ? 65.081 20.234 187.830 1.00 2.00 89 ASP A CA 1
ATOM 610 C C . ASP A 1 88 ? 64.774 19.546 189.161 1.00 2.00 89 ASP A C 1
ATOM 611 O O . ASP A 1 88 ? 63.684 19.850 189.664 1.00 2.00 89 ASP A O 1
ATOM 616 N N . LEU A 1 89 ? 65.674 18.709 189.646 1.00 2.00 90 LEU A N 1
ATOM 617 C CA . LEU A 1 89 ? 65.424 18.026 190.932 1.00 2.00 90 LEU A CA 1
ATOM 618 C C . LEU A 1 89 ? 66.219 18.678 192.059 1.00 2.00 90 LEU A C 1
ATOM 619 O O . LEU A 1 89 ? 67.460 18.650 192.064 1.00 3.89 90 LEU A O 1
ATOM 624 N N . THR A 1 90 ? 65.475 19.267 192.988 1.00 3.20 91 THR A N 1
ATOM 625 C CA . THR A 1 90 ? 66.062 19.945 194.157 1.00 4.27 91 THR A CA 1
ATOM 626 C C . THR A 1 90 ? 65.911 19.045 195.391 1.00 10.03 91 THR A C 1
ATOM 627 O O . THR A 1 90 ? 64.808 18.826 195.918 1.00 2.00 91 THR A O 1
ATOM 631 N N . ILE A 1 91 ? 67.056 18.542 195.821 1.00 12.51 92 ILE A N 1
ATOM 632 C CA . ILE A 1 91 ? 67.174 17.647 196.968 1.00 2.00 92 ILE A CA 1
ATOM 633 C C . ILE A 1 91 ? 68.088 18.198 198.061 1.00 2.00 92 ILE A C 1
ATOM 634 O O . ILE A 1 91 ? 69.223 18.590 197.760 1.00 7.52 92 ILE A O 1
ATOM 639 N N . PRO A 1 92 ? 67.582 18.164 199.280 1.00 3.86 93 PRO A N 1
ATOM 640 C CA . PRO A 1 92 ? 68.339 18.619 200.457 1.00 2.30 93 PRO A CA 1
ATOM 641 C C . PRO A 1 92 ? 69.492 17.655 200.736 1.00 2.00 93 PRO A C 1
ATOM 642 O O . PRO A 1 92 ? 69.378 16.439 200.496 1.00 2.00 93 PRO A O 1
ATOM 646 N N . ILE A 1 93 ? 70.583 18.208 201.227 1.00 2.00 94 ILE A N 1
ATOM 647 C CA . ILE A 1 93 ? 71.805 17.457 201.545 1.00 2.09 94 ILE A CA 1
ATOM 648 C C . ILE A 1 93 ? 71.509 16.441 202.648 1.00 8.31 94 ILE A C 1
ATOM 649 O O . ILE A 1 93 ? 70.808 16.754 203.625 1.00 2.81 94 ILE A O 1
ATOM 654 N N . PHE A 1 94 ? 72.051 15.250 202.440 1.00 5.63 95 PHE A N 1
ATOM 655 C CA . PHE A 1 94 ? 71.866 14.122 203.374 1.00 8.21 95 PHE A CA 1
ATOM 656 C C . PHE A 1 94 ? 73.194 13.432 203.698 1.00 2.00 95 PHE A C 1
ATOM 657 O O . PHE A 1 94 ? 74.192 13.506 202.975 1.00 2.00 95 PHE A O 1
ATOM 665 N N . ALA A 1 95 ? 73.167 12.740 204.824 1.00 9.08 96 ALA A N 1
ATOM 666 C CA . ALA A 1 95 ? 74.296 11.980 205.371 1.00 9.15 96 ALA A CA 1
ATOM 667 C C . ALA A 1 95 ? 74.585 10.786 204.463 1.00 15.74 96 ALA A C 1
ATOM 668 O O . ALA A 1 95 ? 73.669 10.155 203.917 1.00 24.49 96 ALA A O 1
ATOM 670 N N . ALA A 1 96 ? 75.864 10.506 204.324 1.00 15.60 97 ALA A N 1
ATOM 671 C CA . ALA A 1 96 ? 76.396 9.430 203.490 1.00 15.24 97 ALA A CA 1
ATOM 672 C C . ALA A 1 96 ? 75.763 8.062 203.703 1.00 3.46 97 ALA A C 1
ATOM 673 O O . ALA A 1 96 ? 75.773 7.251 202.759 1.00 15.28 97 ALA A O 1
ATOM 675 N N . THR A 1 97 ? 75.242 7.821 204.884 1.00 2.00 98 THR A N 1
ATOM 676 C CA . THR A 1 97 ? 74.614 6.542 205.229 1.00 2.00 98 THR A CA 1
ATOM 677 C C . THR A 1 97 ? 73.166 6.394 204.798 1.00 2.00 98 THR A C 1
ATOM 678 O O . THR A 1 97 ? 72.684 5.244 204.757 1.00 12.32 98 THR A O 1
ATOM 682 N N . ASP A 1 98 ? 72.497 7.479 204.472 1.00 2.00 99 ASP A N 1
ATOM 683 C CA . ASP A 1 98 ? 71.089 7.466 204.050 1.00 12.82 99 ASP A CA 1
ATOM 684 C C . ASP A 1 98 ? 70.862 6.884 202.653 1.00 8.97 99 ASP A C 1
ATOM 685 O O . ASP A 1 98 ? 71.747 6.926 201.791 1.00 16.47 99 ASP A O 1
ATOM 690 N N . ASP A 1 99 ? 69.657 6.363 202.476 1.00 2.00 100 ASP A N 1
ATOM 691 C CA . ASP A 1 99 ? 69.212 5.754 201.213 1.00 4.64 100 ASP A CA 1
ATOM 692 C C . ASP A 1 99 ? 68.171 6.668 200.563 1.00 10.89 100 ASP A C 1
ATOM 693 O O . ASP A 1 99 ? 67.117 6.927 201.157 1.00 23.87 100 ASP A O 1
ATOM 698 N N . VAL A 1 100 ? 68.492 7.124 199.365 1.00 21.39 101 VAL A N 1
ATOM 699 C CA . VAL A 1 100 ? 67.635 8.043 198.589 1.00 9.59 101 VAL A CA 1
ATOM 700 C C . VAL A 1 100 ? 67.209 7.481 197.243 1.00 5.44 101 VAL A C 1
ATOM 701 O O . VAL A 1 100 ? 66.750 8.205 196.337 1.00 9.71 101 VAL A O 1
ATOM 705 N N . THR A 1 101 ? 67.331 6.173 197.090 1.00 2.00 102 THR A N 1
ATOM 706 C CA . THR A 1 101 ? 66.964 5.436 195.875 1.00 2.00 102 THR A CA 1
ATOM 707 C C . THR A 1 101 ? 65.517 5.675 195.462 1.00 2.00 102 THR A C 1
ATOM 708 O O . THR A 1 101 ? 65.081 5.498 194.315 1.00 7.68 102 THR A O 1
ATOM 712 N N . VAL A 1 102 ? 64.737 6.099 196.421 1.00 2.03 103 VAL A N 1
ATOM 713 C CA . VAL A 1 102 ? 63.321 6.437 196.384 1.00 7.67 103 VAL A CA 1
ATOM 714 C C . VAL A 1 102 ? 62.928 7.384 195.249 1.00 10.17 103 VAL A C 1
ATOM 715 O O . VAL A 1 102 ? 62.021 7.095 194.449 1.00 4.41 103 VAL A O 1
ATOM 719 N N . ILE A 1 103 ? 63.606 8.519 195.221 1.00 9.80 104 ILE A N 1
ATOM 720 C CA . ILE A 1 103 ? 63.361 9.564 194.213 1.00 18.34 104 ILE A CA 1
ATOM 721 C C . ILE A 1 103 ? 63.494 8.991 192.806 1.00 16.01 104 ILE A C 1
ATOM 722 O O . ILE A 1 103 ? 62.648 9.328 191.958 1.00 21.63 104 ILE A O 1
ATOM 727 N N . SER A 1 104 ? 64.494 8.166 192.581 1.00 8.63 105 SER A N 1
ATOM 728 C CA . SER A 1 104 ? 64.744 7.544 191.277 1.00 2.00 105 SER A CA 1
ATOM 729 C C . SER A 1 104 ? 63.642 6.560 190.891 1.00 12.38 105 SER A C 1
ATOM 730 O O . SER A 1 104 ? 63.184 6.540 189.734 1.00 6.90 105 SER A O 1
ATOM 733 N N . LYS A 1 105 ? 63.242 5.757 191.858 1.00 16.87 106 LYS A N 1
ATOM 734 C CA . LYS A 1 105 ? 62.191 4.746 191.678 1.00 2.00 106 LYS A CA 1
ATOM 735 C C . LYS A 1 105 ? 60.835 5.402 191.412 1.00 2.00 106 LYS A C 1
ATOM 736 O O . LYS A 1 105 ? 59.936 4.798 190.807 1.00 2.00 106 LYS A O 1
ATOM 742 N N . SER A 1 106 ? 60.711 6.627 191.885 1.00 2.00 107 SER A N 1
ATOM 743 C CA . SER A 1 106 ? 59.500 7.440 191.748 1.00 9.89 107 SER A CA 1
ATOM 744 C C . SER A 1 106 ? 59.484 8.136 190.384 1.00 2.00 107 SER A C 1
ATOM 745 O O . SER A 1 106 ? 58.410 8.388 189.820 1.00 3.70 107 SER A O 1
ATOM 748 N N . LEU A 1 107 ? 60.682 8.441 189.920 1.00 2.00 108 LEU A N 1
ATOM 749 C CA . LEU A 1 107 ? 60.884 9.116 188.633 1.00 2.00 108 LEU A CA 1
ATOM 750 C C . LEU A 1 107 ? 60.608 8.116 187.514 1.00 2.00 108 LEU A C 1
ATOM 751 O O . LEU A 1 107 ? 59.952 8.441 186.522 1.00 23.43 108 LEU A O 1
ATOM 756 N N . THR A 1 108 ? 61.116 6.922 187.730 1.00 17.56 109 THR A N 1
ATOM 757 C CA . THR A 1 108 ? 60.976 5.810 186.771 1.00 19.77 109 THR A CA 1
ATOM 758 C C . THR A 1 108 ? 59.559 5.257 186.824 1.00 18.96 109 THR A C 1
ATOM 759 O O . THR A 1 108 ? 59.055 4.649 185.863 1.00 21.76 109 THR A O 1
ATOM 763 N N . GLY A 1 109 ? 58.912 5.506 187.948 1.00 17.06 110 GLY A N 1
ATOM 764 C CA . GLY A 1 109 ? 57.530 5.071 188.211 1.00 18.52 110 GLY A CA 1
ATOM 765 C C . GLY A 1 109 ? 56.528 5.971 187.487 1.00 3.66 110 GLY A C 1
ATOM 766 O O . GLY A 1 109 ? 55.421 5.568 187.124 1.00 13.26 110 GLY A O 1
ATOM 767 N N . LEU A 1 110 ? 56.940 7.205 187.297 1.00 6.99 111 LEU A N 1
ATOM 768 C CA . LEU A 1 110 ? 56.185 8.255 186.623 1.00 2.00 111 LEU A CA 1
ATOM 769 C C . LEU A 1 110 ? 56.025 7.899 185.145 1.00 2.00 111 LEU A C 1
ATOM 770 O O . LEU A 1 110 ? 54.900 7.867 184.630 1.00 2.00 111 LEU A O 1
ATOM 775 N N . PHE A 1 111 ? 57.155 7.627 184.518 1.00 2.00 112 PHE A N 1
ATOM 776 C CA . PHE A 1 111 ? 57.208 7.300 183.084 1.00 11.85 112 PHE A CA 1
ATOM 777 C C . PHE A 1 111 ? 57.106 5.833 182.693 1.00 19.67 112 PHE A C 1
ATOM 778 O O . PHE A 1 111 ? 57.370 5.503 181.517 1.00 3.45 112 PHE A O 1
ATOM 786 N N . LYS A 1 112 ? 56.714 4.982 183.622 1.00 23.06 113 LYS A N 1
ATOM 787 C CA . LYS A 1 112 ? 56.565 3.542 183.381 1.00 11.87 113 LYS A CA 1
ATOM 788 C C . LYS A 1 112 ? 55.433 3.308 182.380 1.00 17.45 113 LYS A C 1
ATOM 789 O O . LYS A 1 112 ? 54.387 3.966 182.496 1.00 35.23 113 LYS A O 1
ATOM 795 N N . VAL A 1 113 ? 55.667 2.399 181.449 1.00 10.39 114 VAL A N 1
ATOM 796 C CA . VAL A 1 113 ? 54.679 2.073 180.410 1.00 2.00 114 VAL A CA 1
ATOM 797 C C . VAL A 1 113 ? 53.510 1.332 181.068 1.00 7.91 114 VAL A C 1
ATOM 798 O O . VAL A 1 113 ? 53.670 0.331 181.779 1.00 19.06 114 VAL A O 1
ATOM 802 N N . GLY A 1 114 ? 52.345 1.886 180.787 1.00 2.00 115 GLY A N 1
ATOM 803 C CA . GLY A 1 114 ? 51.073 1.362 181.316 1.00 8.89 115 GLY A CA 1
ATOM 804 C C . GLY A 1 114 ? 50.641 2.257 182.481 1.00 11.60 115 GLY A C 1
ATOM 805 O O . GLY A 1 114 ? 49.663 1.915 183.165 1.00 7.91 115 GLY A O 1
ATOM 806 N N . ASN A 1 115 ? 51.391 3.338 182.644 1.00 2.00 116 ASN A N 1
ATOM 807 C CA . ASN A 1 115 ? 51.093 4.308 183.718 1.00 4.84 116 ASN A CA 1
ATOM 808 C C . ASN A 1 115 ? 50.412 5.498 183.027 1.00 6.40 116 ASN A C 1
ATOM 809 O O . ASN A 1 115 ? 50.663 5.762 181.840 1.00 7.12 116 ASN A O 1
ATOM 814 N N . PRO A 1 116 ? 49.552 6.163 183.781 1.00 2.00 117 PRO A N 1
ATOM 815 C CA . PRO A 1 116 ? 48.772 7.298 183.303 1.00 2.00 117 PRO A CA 1
ATOM 816 C C . PRO A 1 116 ? 49.444 8.328 182.414 1.00 4.53 117 PRO A C 1
ATOM 817 O O . PRO A 1 116 ? 48.980 8.631 181.299 1.00 2.00 117 PRO A O 1
ATOM 821 N N . ILE A 1 117 ? 50.519 8.892 182.912 1.00 2.00 118 ILE A N 1
ATOM 822 C CA . ILE A 1 117 ? 51.325 9.924 182.257 1.00 8.77 118 ILE A CA 1
ATOM 823 C C . ILE A 1 117 ? 52.048 9.407 181.021 1.00 12.84 118 ILE A C 1
ATOM 824 O O . ILE A 1 117 ? 52.159 10.119 180.003 1.00 2.00 118 ILE A O 1
ATOM 829 N N . ALA A 1 118 ? 52.515 8.176 181.126 1.00 11.53 119 ALA A N 1
ATOM 830 C CA . ALA A 1 118 ? 53.223 7.503 180.025 1.00 10.25 119 ALA A CA 1
ATOM 831 C C . ALA A 1 118 ? 52.229 7.300 178.880 1.00 6.11 119 ALA A C 1
ATOM 832 O O . ALA A 1 118 ? 52.519 7.471 177.690 1.00 7.38 119 ALA A O 1
ATOM 834 N N . GLU A 1 119 ? 51.033 6.924 179.293 1.00 11.50 120 GLU A N 1
ATOM 835 C CA . GLU A 1 119 ? 49.894 6.653 178.413 1.00 7.82 120 GLU A CA 1
ATOM 836 C C . GLU A 1 119 ? 49.354 7.909 177.742 1.00 2.00 120 GLU A C 1
ATOM 837 O O . GLU A 1 119 ? 48.948 7.844 176.569 1.00 2.00 120 GLU A O 1
ATOM 843 N N . ALA A 1 120 ? 49.371 9.005 178.480 1.00 2.00 121 ALA A N 1
ATOM 844 C CA . ALA A 1 120 ? 48.888 10.302 177.999 1.00 5.57 121 ALA A CA 1
ATOM 845 C C . ALA A 1 120 ? 49.774 10.940 176.929 1.00 5.22 121 ALA A C 1
ATOM 846 O O . ALA A 1 120 ? 49.273 11.591 175.995 1.00 2.00 121 ALA A O 1
ATOM 848 N N . ILE A 1 121 ? 51.071 10.759 177.098 1.00 3.92 122 ILE A N 1
ATOM 849 C CA . ILE A 1 121 ? 52.088 11.290 176.183 1.00 11.94 122 ILE A CA 1
ATOM 850 C C . ILE A 1 121 ? 51.973 10.603 174.824 1.00 19.30 122 ILE A C 1
ATOM 851 O O . ILE A 1 121 ? 52.322 11.201 173.795 1.00 18.78 122 ILE A O 1
ATOM 856 N N . SER A 1 122 ? 51.475 9.380 174.856 1.00 21.88 123 SER A N 1
ATOM 857 C CA . SER A 1 122 ? 51.286 8.548 173.668 1.00 12.30 123 SER A CA 1
ATOM 858 C C . SER A 1 122 ? 50.005 8.813 172.884 1.00 4.61 123 SER A C 1
ATOM 859 O O . SER A 1 122 ? 50.016 8.534 171.670 1.00 19.89 123 SER A O 1
ATOM 862 N N . SER A 1 123 ? 48.976 9.297 173.544 1.00 9.68 124 SER A N 1
ATOM 863 C CA . SER A 1 123 ? 47.690 9.578 172.898 1.00 9.98 124 SER A CA 1
ATOM 864 C C . SER A 1 123 ? 47.523 11.029 172.454 1.00 4.92 124 SER A C 1
ATOM 865 O O . SER A 1 123 ? 46.505 11.312 171.791 1.00 23.75 124 SER A O 1
ATOM 868 N N . GLN A 1 124 ? 48.463 11.873 172.831 1.00 2.00 125 GLN A N 1
ATOM 869 C CA . GLN A 1 124 ? 48.362 13.310 172.468 1.00 6.59 125 GLN A 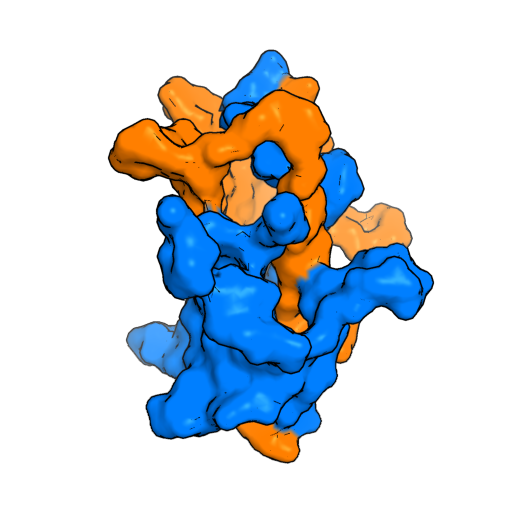CA 1
ATOM 870 C C . GLN A 1 124 ? 47.146 13.842 173.244 1.00 2.37 125 GLN A C 1
ATOM 871 O O . GLN A 1 124 ? 46.429 14.802 172.929 1.00 2.00 125 GLN A O 1
ATOM 877 N N . SER A 1 125 ? 46.936 13.148 174.356 1.00 2.00 126 SER A N 1
ATOM 878 C CA . SER A 1 125 ? 45.872 13.376 175.328 1.00 9.38 126 SER A CA 1
ATOM 879 C C . SER A 1 125 ? 46.366 13.996 176.638 1.00 2.00 126 SER A C 1
ATOM 880 O O . SER A 1 125 ? 47.542 14.019 177.015 1.00 9.16 126 SER A O 1
ATOM 883 N N . GLY A 1 126 ? 45.376 14.512 177.336 1.00 2.00 127 GLY A N 1
ATOM 884 C CA . GLY A 1 126 ? 45.517 15.157 178.647 1.00 4.26 127 GLY A CA 1
ATOM 885 C C . GLY A 1 126 ? 45.036 14.118 179.673 1.00 8.27 127 GLY A C 1
ATOM 886 O O . GLY A 1 126 ? 44.931 12.914 179.379 1.00 2.00 127 GLY A O 1
ATOM 887 N N . PHE A 1 127 ? 44.752 14.656 180.842 1.00 12.12 128 PHE A N 1
ATOM 888 C CA . PHE A 1 127 ? 44.289 13.824 181.976 1.00 12.63 128 PHE A CA 1
ATOM 889 C C . PHE A 1 127 ? 42.802 14.090 182.157 1.00 2.00 128 PHE A C 1
ATOM 890 O O . PHE A 1 127 ? 42.380 15.178 182.547 1.00 12.83 128 PHE A O 1
ATOM 898 N N . TYR A 1 128 ? 42.051 13.062 181.827 1.00 5.39 129 TYR A N 1
ATOM 899 C CA . TYR A 1 128 ? 40.587 13.039 181.903 1.00 3.36 129 TYR A CA 1
ATOM 900 C C . TYR A 1 128 ? 40.216 11.876 182.828 1.00 17.10 129 TYR A C 1
ATOM 901 O O . TYR A 1 128 ? 41.033 10.951 182.989 1.00 11.59 129 TYR A O 1
ATOM 910 N N . ALA A 1 129 ? 39.021 11.941 183.376 1.00 27.79 130 ALA A N 1
ATOM 911 C CA . ALA A 1 129 ? 38.519 10.896 184.280 1.00 39.08 130 ALA A CA 1
ATOM 912 C C . ALA A 1 129 ? 37.656 9.917 183.487 1.00 52.25 130 ALA A C 1
ATOM 913 O O . ALA A 1 129 ? 36.922 10.432 182.613 1.00 63.83 130 ALA A O 1
ATOM 916 N N . ALA B 1 1 ? 40.905 5.902 181.068 1.00 29.06 2 ALA B N 1
ATOM 917 C CA . ALA B 1 1 ? 41.010 7.102 181.911 1.00 31.18 2 ALA B CA 1
ATOM 918 C C . ALA B 1 1 ? 42.485 7.364 182.207 1.00 23.20 2 ALA B C 1
ATOM 919 O O . ALA B 1 1 ? 43.137 6.415 182.663 1.00 30.69 2 ALA B O 1
ATOM 921 N N . THR B 1 2 ? 42.936 8.572 181.943 1.00 14.80 3 THR B N 1
ATOM 922 C CA . THR B 1 2 ? 44.340 8.925 182.209 1.00 15.16 3 THR B CA 1
ATOM 923 C C . THR B 1 2 ? 44.455 9.248 183.701 1.00 12.91 3 THR B C 1
ATOM 924 O O . THR B 1 2 ? 45.491 9.010 184.334 1.00 16.77 3 THR B O 1
ATOM 928 N N . LEU B 1 3 ? 43.364 9.784 184.212 1.00 6.41 4 LEU B N 1
ATOM 929 C CA . LEU B 1 3 ? 43.239 10.160 185.634 1.00 2.00 4 LEU B CA 1
ATOM 930 C C . LEU B 1 3 ? 42.779 8.882 186.340 1.00 3.23 4 LEU B C 1
ATOM 931 O O . LEU B 1 3 ? 41.603 8.689 186.667 1.00 18.32 4 LEU B O 1
ATOM 936 N N . HIS B 1 4 ? 43.752 8.012 186.537 1.00 10.13 5 HIS B N 1
ATOM 937 C CA . HIS B 1 4 ? 43.568 6.700 187.175 1.00 10.57 5 HIS B CA 1
ATOM 938 C C . HIS B 1 4 ? 44.748 6.427 188.104 1.00 16.59 5 HIS B C 1
ATOM 939 O O . HIS B 1 4 ? 45.898 6.742 187.757 1.00 8.48 5 HIS B O 1
ATOM 946 N N . SER B 1 5 ? 44.428 5.853 189.250 1.00 23.84 6 SER B N 1
ATOM 947 C CA . SER B 1 5 ? 45.423 5.507 190.281 1.00 24.45 6 SER B CA 1
ATOM 948 C C . SER B 1 5 ? 46.515 4.598 189.712 1.00 15.43 6 SER B C 1
ATOM 949 O O . SER B 1 5 ? 46.260 3.664 188.936 1.00 6.09 6 SER B O 1
ATOM 952 N N . PHE B 1 6 ? 47.728 4.917 190.131 1.00 9.16 7 PHE B N 1
ATOM 953 C CA . PHE B 1 6 ? 48.933 4.186 189.699 1.00 3.97 7 PHE B CA 1
ATOM 954 C C . PHE B 1 6 ? 49.915 4.006 190.859 1.00 3.39 7 PHE B C 1
ATOM 955 O O . PHE B 1 6 ? 49.813 4.634 191.919 1.00 2.51 7 PHE B O 1
ATOM 963 N N . VAL B 1 7 ? 50.865 3.122 190.622 1.00 5.25 8 VAL B N 1
ATOM 964 C CA . VAL B 1 7 ? 51.951 2.805 191.558 1.00 5.21 8 VAL B CA 1
ATOM 965 C C . VAL B 1 7 ? 53.131 3.665 191.068 1.00 10.11 8 VAL B C 1
ATOM 966 O O . VAL B 1 7 ? 53.612 3.433 189.945 1.00 15.54 8 VAL B O 1
ATOM 970 N N . LEU B 1 8 ? 53.521 4.606 191.906 1.00 11.00 9 LEU B N 1
ATOM 971 C CA . LEU B 1 8 ? 54.633 5.509 191.573 1.00 7.01 9 LEU B CA 1
ATOM 972 C C . LEU B 1 8 ? 55.952 4.871 192.006 1.00 13.25 9 LEU B C 1
ATOM 973 O O . LEU B 1 8 ? 56.955 4.986 191.286 1.00 7.36 9 LEU B O 1
ATOM 978 N N . VAL B 1 9 ? 55.894 4.223 193.155 1.00 15.59 10 VAL B N 1
ATOM 979 C CA . VAL B 1 9 ? 57.035 3.524 193.750 1.00 9.30 10 VAL B CA 1
ATOM 980 C C . VAL B 1 9 ? 56.699 2.025 193.840 1.00 21.19 10 VAL B C 1
ATOM 981 O O . VAL B 1 9 ? 55.777 1.637 194.575 1.00 28.49 10 VAL B O 1
ATOM 985 N N . ASP B 1 10 ? 57.467 1.252 193.104 1.00 16.02 11 ASP B N 1
ATOM 986 C CA . ASP B 1 10 ? 57.306 -0.212 193.047 1.00 2.00 11 ASP B CA 1
ATOM 987 C C . ASP B 1 10 ? 58.493 -0.875 193.746 1.00 12.39 11 ASP B C 1
ATOM 988 O O . ASP B 1 10 ? 59.625 -0.864 193.238 1.00 8.90 11 ASP B O 1
ATOM 993 N N . ASN B 1 11 ? 58.187 -1.440 194.901 1.00 18.57 12 ASN B N 1
ATOM 994 C CA . ASN B 1 11 ? 59.171 -2.123 195.753 1.00 7.36 12 ASN B CA 1
ATOM 995 C C . ASN B 1 11 ? 59.025 -3.643 195.726 1.00 13.87 12 ASN B C 1
ATOM 996 O O . ASN B 1 11 ? 59.527 -4.318 196.643 1.00 5.62 12 ASN B O 1
ATOM 1001 N N . GLY B 1 12 ? 58.364 -4.150 194.704 1.00 15.12 13 GLY B N 1
ATOM 1002 C CA . GLY B 1 12 ? 58.139 -5.583 194.509 1.00 2.00 13 GLY B CA 1
ATOM 1003 C C . GLY B 1 12 ? 57.157 -6.188 195.501 1.00 7.28 13 GLY B C 1
ATOM 1004 O O . GLY B 1 12 ? 57.497 -7.134 196.237 1.00 23.89 13 GLY B O 1
ATOM 1005 N N . GLY B 1 13 ? 55.956 -5.637 195.517 1.00 2.64 14 GLY B N 1
ATOM 1006 C CA . GLY B 1 13 ? 54.878 -6.079 196.397 1.00 3.14 14 GLY B CA 1
ATOM 1007 C C . GLY B 1 13 ? 54.817 -5.414 197.762 1.00 18.61 14 GLY B C 1
ATOM 1008 O O . GLY B 1 13 ? 53.824 -4.713 198.042 1.00 29.76 14 GLY B O 1
ATOM 1009 N N . THR B 1 14 ? 55.830 -5.631 198.583 1.00 17.31 15 THR B N 1
ATOM 1010 C CA . THR B 1 14 ? 55.892 -5.092 199.943 1.00 19.55 15 THR B CA 1
ATOM 1011 C C . THR B 1 14 ? 56.513 -3.706 200.097 1.00 26.24 15 THR B C 1
ATOM 1012 O O . THR B 1 14 ? 57.743 -3.529 200.101 1.00 18.50 15 THR B O 1
ATOM 1016 N N . GLY B 1 15 ? 55.618 -2.740 200.271 1.00 19.02 16 GLY B N 1
ATOM 1017 C CA . GLY B 1 15 ? 55.973 -1.334 200.462 1.00 18.52 16 GLY B CA 1
ATOM 1018 C C . GLY B 1 15 ? 55.820 -0.461 199.224 1.00 13.75 16 GLY B C 1
ATOM 1019 O O . GLY B 1 15 ? 56.545 0.540 199.073 1.00 21.83 16 GLY B O 1
ATOM 1020 N N . ASN B 1 16 ? 54.892 -0.841 198.368 1.00 9.71 17 ASN B N 1
ATOM 1021 C CA . ASN B 1 16 ? 54.609 -0.094 197.130 1.00 2.00 17 ASN B CA 1
ATOM 1022 C C . ASN B 1 16 ? 53.865 1.185 197.539 1.00 6.91 17 ASN B C 1
ATOM 1023 O O . ASN B 1 16 ? 53.252 1.219 198.619 1.00 6.53 17 ASN B O 1
ATOM 1028 N N . VAL B 1 17 ? 53.955 2.182 196.673 1.00 6.19 18 VAL B N 1
ATOM 1029 C CA . VAL B 1 17 ? 53.289 3.467 196.921 1.00 4.87 18 VAL B CA 1
ATOM 1030 C C . VAL B 1 17 ? 52.342 3.784 195.755 1.00 3.26 18 VAL B C 1
ATOM 1031 O O . VAL B 1 17 ? 52.781 4.080 194.637 1.00 2.00 18 VAL B O 1
ATOM 1035 N N . THR B 1 18 ? 51.067 3.705 196.087 1.00 2.00 19 THR B N 1
ATOM 1036 C CA . THR B 1 18 ? 49.971 3.981 195.162 1.00 2.00 19 THR B CA 1
ATOM 1037 C C . THR B 1 18 ? 49.598 5.450 195.380 1.00 2.00 19 THR B C 1
ATOM 1038 O O . THR B 1 18 ? 49.559 5.928 196.516 1.00 5.21 19 THR B O 1
ATOM 1042 N N . VAL B 1 19 ? 49.345 6.078 194.260 1.00 8.28 20 VAL B N 1
ATOM 1043 C CA . VAL B 1 19 ? 48.958 7.505 194.196 1.00 2.00 20 VAL B CA 1
ATOM 1044 C C . VAL B 1 19 ? 47.584 7.499 193.527 1.00 11.64 20 VAL B C 1
ATOM 1045 O O . VAL B 1 19 ? 47.355 6.812 192.508 1.00 3.26 20 VAL B O 1
ATOM 1049 N N . VAL B 1 20 ? 46.676 8.231 194.145 1.00 2.00 21 VAL B N 1
ATOM 1050 C CA . VAL B 1 20 ? 45.278 8.340 193.715 1.00 2.00 21 VAL B CA 1
ATOM 1051 C C . VAL B 1 20 ? 44.946 9.763 193.286 1.00 2.00 21 VAL B C 1
ATOM 1052 O O . VAL B 1 20 ? 45.381 10.714 193.951 1.00 3.75 21 VAL B O 1
ATOM 1056 N N . PRO B 1 21 ? 44.181 9.847 192.208 1.00 6.13 22 PRO B N 1
ATOM 1057 C CA . PRO B 1 21 ? 43.758 11.151 191.667 1.00 5.54 22 PRO B CA 1
ATOM 1058 C C . PRO B 1 21 ? 42.847 11.781 192.712 1.00 3.66 22 PRO B C 1
ATOM 1059 O O . PRO B 1 21 ? 41.896 11.124 193.169 1.00 7.05 22 PRO B O 1
ATOM 1063 N N . VAL B 1 22 ? 43.180 13.002 193.079 1.00 2.25 23 VAL B N 1
ATOM 1064 C CA . VAL B 1 22 ? 42.443 13.756 194.102 1.00 13.24 23 VAL B CA 1
ATOM 1065 C C . VAL B 1 22 ? 41.720 14.971 193.536 1.00 26.17 23 VAL B C 1
ATOM 1066 O O . VAL B 1 22 ? 40.756 15.439 194.171 1.00 47.22 23 VAL B O 1
ATOM 1070 N N . SER B 1 23 ? 42.178 15.443 192.393 1.00 31.98 24 SER B N 1
ATOM 1071 C CA . SER B 1 23 ? 41.570 16.613 191.739 1.00 23.58 24 SER B CA 1
ATOM 1072 C C . SER B 1 23 ? 42.003 16.706 190.276 1.00 25.09 24 SER B C 1
ATOM 1073 O O . SER B 1 23 ? 42.911 16.011 189.803 1.00 26.27 24 SER B O 1
ATOM 1076 N N . ASN B 1 24 ? 41.313 17.596 189.590 1.00 34.31 25 ASN B N 1
ATOM 1077 C CA . ASN B 1 24 ? 41.527 17.897 188.171 1.00 32.61 25 ASN B CA 1
ATOM 1078 C C . ASN B 1 24 ? 41.028 19.321 187.899 1.00 45.48 25 ASN B C 1
ATOM 1079 O O . ASN B 1 24 ? 40.544 19.641 186.807 1.00 55.73 25 ASN B O 1
ATOM 1084 N N . ALA B 1 25 ? 41.170 20.143 188.918 1.00 50.59 26 ALA B N 1
ATOM 1085 C CA . ALA B 1 25 ? 40.770 21.549 188.929 1.00 49.71 26 ALA B CA 1
ATOM 1086 C C . ALA B 1 25 ? 40.935 22.260 187.592 1.00 55.07 26 ALA B C 1
ATOM 1087 O O . ALA B 1 25 ? 41.882 23.001 187.298 1.00 44.08 26 ALA B O 1
ATOM 1089 N N . ASN B 1 26 ? 39.952 22.019 186.750 1.00 68.31 27 ASN B N 1
ATOM 1090 C CA . ASN B 1 26 ? 39.778 22.544 185.399 1.00 67.19 27 ASN B CA 1
ATOM 1091 C C . ASN B 1 26 ? 41.044 22.599 184.549 1.00 61.30 27 ASN B C 1
ATOM 1092 O O . ASN B 1 26 ? 41.061 23.396 183.589 1.00 68.40 27 ASN B O 1
ATOM 1097 N N . GLY B 1 27 ? 42.027 21.783 184.881 1.00 57.59 28 GLY B N 1
ATOM 1098 C CA . GLY B 1 27 ? 43.287 21.755 184.124 1.00 44.54 28 GLY B CA 1
ATOM 1099 C C . GLY B 1 27 ? 44.250 20.706 184.667 1.00 31.69 28 GLY B C 1
ATOM 1100 O O . GLY B 1 27 ? 44.333 19.585 184.146 1.00 33.27 28 GLY B O 1
ATOM 1101 N N . VAL B 1 28 ? 44.961 21.104 185.704 1.00 24.06 29 VAL B N 1
ATOM 1102 C CA . VAL B 1 28 ? 45.958 20.279 186.382 1.00 12.00 29 VAL B CA 1
ATOM 1103 C C . VAL B 1 28 ? 45.378 19.019 187.030 1.00 13.80 29 VAL B C 1
ATOM 1104 O O . VAL B 1 28 ? 44.302 19.023 187.638 1.00 14.71 29 VAL B O 1
ATOM 1108 N N . ALA B 1 29 ? 46.155 17.961 186.888 1.00 2.00 30 ALA B N 1
ATOM 1109 C CA . ALA B 1 29 ? 45.834 16.648 187.463 1.00 2.00 30 ALA B CA 1
ATOM 1110 C C . ALA B 1 29 ? 46.613 16.608 188.782 1.00 12.54 30 ALA B C 1
ATOM 1111 O O . ALA B 1 29 ? 47.602 17.364 188.874 1.00 27.76 30 ALA B O 1
ATOM 1113 N N . GLU B 1 30 ? 46.166 15.791 189.714 1.00 14.11 31 GLU B N 1
ATOM 1114 C CA . GLU B 1 30 ? 46.852 15.685 191.005 1.00 12.66 31 GLU B CA 1
ATOM 1115 C C . GLU B 1 30 ? 46.602 14.341 191.686 1.00 7.80 31 GLU B C 1
ATOM 1116 O O . GLU B 1 30 ? 45.466 13.974 192.011 1.00 9.78 31 GLU B O 1
ATOM 1122 N N . TRP B 1 31 ? 47.702 13.640 191.883 1.00 2.00 32 TRP B N 1
ATOM 112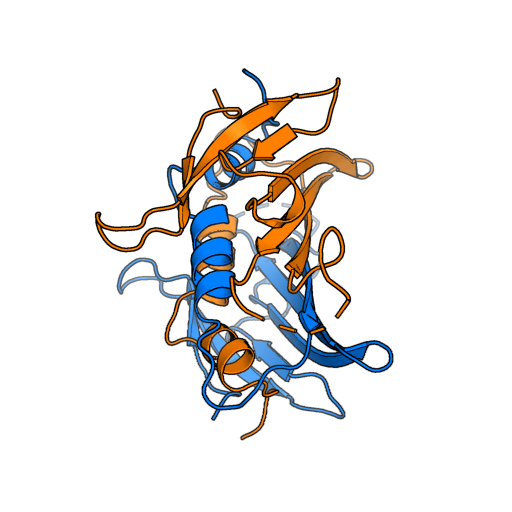3 C CA . TRP B 1 31 ? 47.716 12.324 192.533 1.00 2.00 32 TRP B CA 1
ATOM 1124 C C . TRP B 1 31 ? 48.460 12.520 193.860 1.00 2.00 32 TRP B C 1
ATOM 1125 O O . TRP B 1 31 ? 49.501 13.191 193.903 1.00 4.41 32 TRP B O 1
ATOM 1136 N N . LEU B 1 32 ? 47.899 11.925 194.886 1.00 2.00 33 LEU B N 1
ATOM 1137 C CA . LEU B 1 32 ? 48.437 11.984 196.244 1.00 2.00 33 LEU B CA 1
ATOM 1138 C C . LEU B 1 32 ? 48.403 10.608 196.915 1.00 5.72 33 LEU B C 1
ATOM 1139 O O . LEU B 1 32 ? 47.551 9.759 196.610 1.00 2.00 33 LEU B O 1
ATOM 1144 N N . SER B 1 33 ? 49.345 10.445 197.827 1.00 15.20 34 SER B N 1
ATOM 1145 C CA . SER B 1 33 ? 49.460 9.207 198.622 1.00 7.45 34 SER B CA 1
ATOM 1146 C C . SER B 1 33 ? 48.565 9.450 199.846 1.00 2.00 34 SER B C 1
ATOM 1147 O O . SER B 1 33 ? 48.392 10.613 200.253 1.00 2.00 34 SER B O 1
ATOM 1150 N N . ASN B 1 34 ? 48.038 8.363 200.367 1.00 6.26 35 ASN B N 1
ATOM 1151 C CA . ASN B 1 34 ? 47.162 8.422 201.555 1.00 9.00 35 ASN B CA 1
ATOM 1152 C C . ASN B 1 34 ? 48.071 8.642 202.772 1.00 2.00 35 ASN B C 1
ATOM 1153 O O . ASN B 1 34 ? 48.393 7.723 203.535 1.00 22.11 35 ASN B O 1
ATOM 1158 N N . ASN B 1 35 ? 48.473 9.885 202.907 1.00 2.00 36 ASN B N 1
ATOM 1159 C CA . ASN B 1 35 ? 49.354 10.351 203.984 1.00 6.58 36 ASN B CA 1
ATOM 1160 C C . ASN B 1 35 ? 48.975 11.802 204.307 1.00 2.00 36 ASN B C 1
ATOM 1161 O O . ASN B 1 35 ? 48.252 12.421 203.516 1.00 2.00 36 ASN B O 1
ATOM 1166 N N . SER B 1 36 ? 49.485 12.247 205.440 1.00 2.00 37 SER B N 1
ATOM 1167 C CA . SER B 1 36 ? 49.230 13.636 205.878 1.00 2.38 37 SER B CA 1
ATOM 1168 C C . SER B 1 36 ? 50.210 14.488 205.060 1.00 9.48 37 SER B C 1
ATOM 1169 O O . SER B 1 36 ? 51.352 14.072 204.803 1.00 8.96 37 SER B O 1
ATOM 1172 N N . ARG B 1 37 ? 49.722 15.638 204.653 1.00 2.00 38 ARG B N 1
ATOM 1173 C CA . ARG B 1 37 ? 50.452 16.611 203.848 1.00 5.34 38 ARG B CA 1
ATOM 1174 C C . ARG B 1 37 ? 51.962 16.384 203.859 1.00 2.00 38 ARG B C 1
ATOM 1175 O O . ARG B 1 37 ? 52.624 16.038 202.868 1.00 5.84 38 ARG B O 1
ATOM 1183 N N . SER B 1 38 ? 52.511 16.579 205.035 1.00 2.00 39 SER B N 1
ATOM 1184 C CA . SER B 1 38 ? 53.927 16.456 205.360 1.00 2.00 39 SER B CA 1
ATOM 1185 C C . SER B 1 38 ? 54.658 15.235 204.817 1.00 2.00 39 SER B C 1
ATOM 1186 O O . SER B 1 38 ? 55.807 15.350 204.351 1.00 2.00 39 SER B O 1
ATOM 1189 N N . GLN B 1 39 ? 53.997 14.098 204.894 1.00 2.00 40 GLN B N 1
ATOM 1190 C CA . GLN B 1 39 ? 54.558 12.806 204.483 1.00 8.79 40 GLN B CA 1
ATOM 1191 C C . GLN B 1 39 ? 54.143 12.189 203.159 1.00 2.00 40 GLN B C 1
ATOM 1192 O O . GLN B 1 39 ? 54.733 11.147 202.789 1.00 2.00 40 GLN B O 1
ATOM 1198 N N . ALA B 1 40 ? 53.196 12.784 202.466 1.00 2.00 41 ALA B N 1
ATOM 1199 C CA . ALA B 1 40 ? 52.706 12.248 201.194 1.00 9.56 41 ALA B CA 1
ATOM 1200 C C . ALA B 1 40 ? 53.562 12.491 199.956 1.00 9.00 41 ALA B C 1
ATOM 1201 O O . ALA B 1 40 ? 54.312 13.463 199.795 1.00 7.56 41 ALA B O 1
ATOM 1203 N N . TYR B 1 41 ? 53.421 11.528 199.055 1.00 7.50 42 TYR B N 1
ATOM 1204 C CA . TYR B 1 41 ? 54.070 11.516 197.734 1.00 2.00 42 TYR B CA 1
ATOM 1205 C C . TYR B 1 41 ? 53.014 12.288 196.913 1.00 8.91 42 TYR B C 1
ATOM 1206 O O . TYR B 1 41 ? 51.813 11.969 197.030 1.00 13.19 42 TYR B O 1
ATOM 1215 N N . ARG B 1 42 ? 53.501 13.243 196.156 1.00 3.56 43 ARG B N 1
ATOM 1216 C CA . ARG B 1 42 ? 52.614 14.102 195.350 1.00 8.51 43 ARG B CA 1
ATOM 1217 C C . ARG B 1 42 ? 53.002 14.186 193.888 1.00 3.69 43 ARG B C 1
ATOM 1218 O O . ARG B 1 42 ? 54.191 14.196 193.532 1.00 9.58 43 ARG B O 1
ATOM 1226 N N . VAL B 1 43 ? 51.986 14.244 193.043 1.00 3.66 44 VAL B N 1
ATOM 1227 C CA . VAL B 1 43 ? 52.126 14.333 191.580 1.00 7.76 44 VAL B CA 1
ATOM 1228 C C . VAL B 1 43 ? 51.089 15.309 191.012 1.00 2.00 44 VAL B C 1
ATOM 1229 O O . VAL B 1 43 ? 49.933 15.365 191.448 1.00 3.65 44 VAL B O 1
ATOM 1233 N N . THR B 1 44 ? 51.539 16.058 190.034 1.00 2.00 45 THR B N 1
ATOM 1234 C CA . THR B 1 44 ? 50.741 17.080 189.338 1.00 2.00 45 THR B CA 1
ATOM 1235 C C . THR B 1 44 ? 51.069 17.065 187.848 1.00 9.33 45 THR B C 1
ATOM 1236 O O . THR B 1 44 ? 52.164 16.619 187.444 1.00 2.00 45 THR B O 1
ATOM 1240 N N . ALA B 1 45 ? 50.113 17.542 187.056 1.00 2.00 46 ALA B N 1
ATOM 1241 C CA . ALA B 1 45 ? 50.282 17.570 185.601 1.00 8.04 46 ALA B CA 1
ATOM 1242 C C . ALA B 1 45 ? 49.318 18.433 184.802 1.00 4.79 46 ALA B C 1
ATOM 1243 O O . ALA B 1 45 ? 48.095 18.253 184.859 1.00 7.93 46 ALA B O 1
ATOM 1245 N N . SER B 1 46 ? 49.906 19.342 184.045 1.00 2.00 47 SER B N 1
ATOM 1246 C CA . SER B 1 46 ? 49.179 20.253 183.158 1.00 2.00 47 SER B CA 1
ATOM 1247 C C . SER B 1 46 ? 49.433 19.707 181.741 1.00 7.04 47 SER B C 1
ATOM 1248 O O . SER B 1 46 ? 50.306 18.853 181.532 1.00 12.21 47 SER B O 1
ATOM 1251 N N . TYR B 1 47 ? 48.650 20.234 180.831 1.00 4.33 48 TYR B N 1
ATOM 1252 C CA . TYR B 1 47 ? 48.714 19.885 179.406 1.00 2.00 48 TYR B CA 1
ATOM 1253 C C . TYR B 1 47 ? 48.112 21.094 178.684 1.00 9.57 48 TYR B C 1
ATOM 1254 O O . TYR B 1 47 ? 46.910 21.379 178.803 1.00 19.88 48 TYR B O 1
ATOM 1263 N N . ARG B 1 48 ? 48.995 21.778 177.981 1.00 2.00 49 ARG B N 1
ATOM 1264 C CA . ARG B 1 48 ? 48.632 23.000 177.237 1.00 9.36 49 ARG B CA 1
ATOM 1265 C C . ARG B 1 48 ? 49.324 23.029 175.882 1.00 4.61 49 ARG B C 1
ATOM 1266 O O . ARG B 1 48 ? 50.215 22.211 175.604 1.00 4.73 49 ARG B O 1
ATOM 1274 N N . ALA B 1 49 ? 48.891 23.957 175.047 1.00 2.00 50 ALA B N 1
ATOM 1275 C CA . ALA B 1 49 ? 49.449 24.144 173.706 1.00 4.65 50 ALA B CA 1
ATOM 1276 C C . ALA B 1 49 ? 50.512 25.246 173.787 1.00 9.74 50 ALA B C 1
ATOM 1277 O O . ALA B 1 49 ? 50.299 26.318 174.373 1.00 5.26 50 ALA 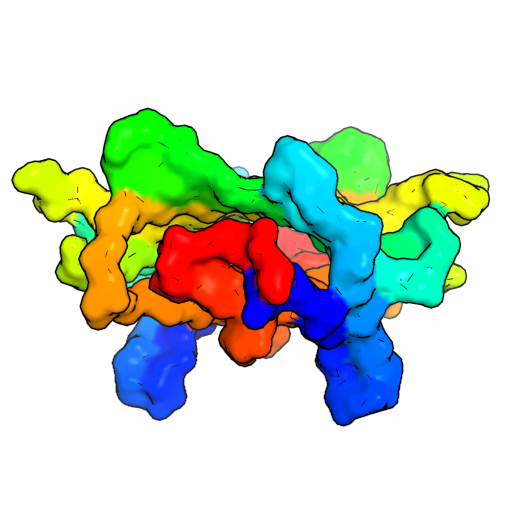B O 1
ATOM 1279 N N . SER B 1 50 ? 51.630 24.910 173.177 1.00 10.13 51 SER B N 1
ATOM 1280 C CA . SER B 1 50 ? 52.787 25.820 173.103 1.00 7.16 51 SER B CA 1
ATOM 1281 C C . SER B 1 50 ? 52.866 26.217 171.626 1.00 2.00 51 SER B C 1
ATOM 1282 O O . SER B 1 50 ? 53.302 25.438 170.765 1.00 6.08 51 SER B O 1
ATOM 1285 N N . GLY B 1 51 ? 52.406 27.419 171.361 1.00 2.00 52 GLY B N 1
ATOM 1286 C CA . GLY B 1 51 ? 52.405 27.983 170.006 1.00 15.63 52 GLY B CA 1
ATOM 1287 C C . GLY B 1 51 ? 51.549 27.202 169.019 1.00 2.20 52 GLY B C 1
ATOM 1288 O O . GLY B 1 51 ? 50.583 26.496 169.339 1.00 13.25 52 GLY B O 1
ATOM 1289 N N . ALA B 1 52 ? 51.928 27.348 167.766 1.00 3.51 53 ALA B N 1
ATOM 1290 C CA . ALA B 1 52 ? 51.286 26.789 166.590 1.00 10.34 53 ALA B CA 1
ATOM 1291 C C . ALA B 1 52 ? 51.305 25.302 166.290 1.00 15.28 53 ALA B C 1
ATOM 1292 O O . ALA B 1 52 ? 50.242 24.828 165.822 1.00 14.08 53 ALA B O 1
ATOM 1294 N N . ASP B 1 53 ? 52.428 24.645 166.515 1.00 17.78 54 ASP B N 1
ATOM 1295 C CA . ASP B 1 53 ? 52.502 23.209 166.182 1.00 16.18 54 ASP B CA 1
ATOM 1296 C C . ASP B 1 53 ? 53.017 22.281 167.269 1.00 16.54 54 ASP B C 1
ATOM 1297 O O . ASP B 1 53 ? 53.429 21.163 166.882 1.00 26.43 54 ASP B O 1
ATOM 1302 N N . LYS B 1 54 ? 52.968 22.712 168.518 1.00 4.71 55 LYS B N 1
ATOM 1303 C CA . LYS B 1 54 ? 53.444 21.838 169.607 1.00 10.12 55 LYS B CA 1
ATOM 1304 C C . LYS B 1 54 ? 52.625 21.995 170.883 1.00 2.00 55 LYS B C 1
ATOM 1305 O O . LYS B 1 54 ? 51.893 22.969 171.096 1.00 2.00 55 LYS B O 1
ATOM 1311 N N . ARG B 1 55 ? 52.771 20.981 171.718 1.00 2.00 56 ARG B N 1
ATOM 1312 C CA . ARG B 1 55 ? 52.077 20.896 173.016 1.00 2.48 56 ARG B CA 1
ATOM 1313 C C . ARG B 1 55 ? 53.061 20.645 174.148 1.00 2.00 56 ARG B C 1
ATOM 1314 O O . ARG B 1 55 ? 54.076 19.948 173.964 1.00 3.03 56 ARG B O 1
ATOM 1322 N N . LYS B 1 56 ? 52.764 21.242 175.292 1.00 2.00 57 LYS B N 1
ATOM 1323 C CA . LYS B 1 56 ? 53.598 21.133 176.493 1.00 2.00 57 LYS B CA 1
ATOM 1324 C C . LYS B 1 56 ? 52.921 20.496 177.704 1.00 2.00 57 LYS B C 1
ATOM 1325 O O . LYS B 1 56 ? 51.750 20.671 178.053 1.00 2.00 57 LYS B O 1
ATOM 1331 N N . TYR B 1 57 ? 53.743 19.718 178.383 1.00 2.00 58 TYR B N 1
ATOM 1332 C CA . TYR B 1 57 ? 53.432 18.971 179.602 1.00 2.00 58 TYR B CA 1
ATOM 1333 C C . TYR B 1 57 ? 54.240 19.591 180.747 1.00 2.00 58 TYR B C 1
ATOM 1334 O O . TYR B 1 57 ? 55.427 19.891 180.577 1.00 2.00 58 TYR B O 1
ATOM 1343 N N . THR B 1 58 ? 53.570 19.764 181.862 1.00 4.52 59 THR B N 1
ATOM 1344 C CA . THR B 1 58 ? 54.171 20.354 183.068 1.00 8.57 59 THR B CA 1
ATOM 1345 C C . THR B 1 58 ? 53.920 19.439 184.258 1.00 2.00 59 THR B C 1
ATOM 1346 O O . THR B 1 58 ? 52.812 19.451 184.819 1.00 4.23 59 THR B O 1
ATOM 1350 N N . ILE B 1 59 ? 54.936 18.669 184.598 1.00 2.00 60 ILE B N 1
ATOM 1351 C CA . ILE B 1 59 ? 54.880 17.713 185.707 1.00 7.76 60 ILE B CA 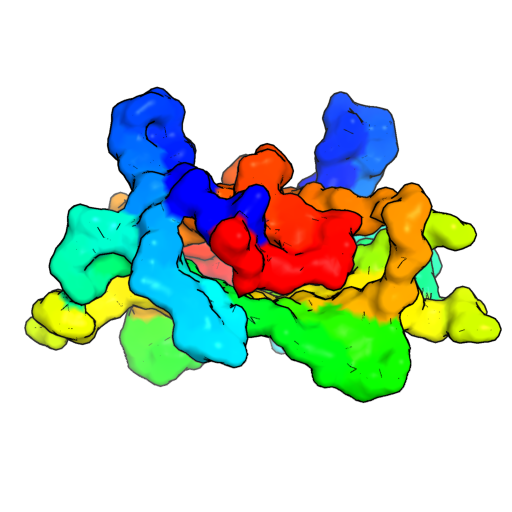1
ATOM 1352 C C . ILE B 1 59 ? 55.833 18.112 186.837 1.00 2.00 60 ILE B C 1
ATOM 1353 O O . ILE B 1 59 ? 56.983 18.489 186.609 1.00 2.00 60 ILE B O 1
ATOM 1358 N N . LYS B 1 60 ? 55.302 17.983 188.035 1.00 2.00 61 LYS B N 1
ATOM 1359 C CA . LYS B 1 60 ? 56.023 18.276 189.282 1.00 2.00 61 LYS B CA 1
ATOM 1360 C C . LYS B 1 60 ? 55.852 17.055 190.192 1.00 2.00 61 LYS B C 1
ATOM 1361 O O . LYS B 1 60 ? 54.803 16.386 190.110 1.00 5.31 61 LYS B O 1
ATOM 1367 N N . LEU B 1 61 ? 56.861 16.791 190.997 1.00 2.00 62 LEU B N 1
ATOM 1368 C CA . LEU B 1 61 ? 56.816 15.647 191.918 1.00 3.12 62 LEU B CA 1
ATOM 1369 C C . LEU B 1 61 ? 57.492 15.964 193.251 1.00 2.00 62 LEU B C 1
ATOM 1370 O O . LEU B 1 61 ? 58.515 16.655 193.340 1.00 2.32 62 LEU B O 1
ATOM 1375 N N . GLU B 1 62 ? 56.868 15.423 194.281 1.00 2.00 63 GLU B N 1
ATOM 1376 C CA . GLU B 1 62 ? 57.330 15.573 195.672 1.00 10.99 63 GLU B CA 1
ATOM 1377 C C . GLU B 1 62 ? 57.508 14.171 196.251 1.00 2.82 63 GLU B C 1
ATOM 1378 O O . GLU B 1 62 ? 56.574 13.365 196.355 1.00 8.05 63 GLU B O 1
ATOM 1384 N N . VAL B 1 63 ? 58.762 13.915 196.572 1.00 2.00 64 VAL B N 1
ATOM 1385 C CA . VAL B 1 63 ? 59.186 12.626 197.121 1.00 7.15 64 VAL B CA 1
ATOM 1386 C C . VAL B 1 63 ? 59.662 12.846 198.559 1.00 6.83 64 VAL B C 1
ATOM 1387 O O . VAL B 1 63 ? 60.812 13.249 198.786 1.00 10.34 64 VAL B O 1
ATOM 1391 N N . PRO B 1 64 ? 58.738 12.567 199.458 1.00 2.00 65 PRO B N 1
ATOM 1392 C CA . PRO B 1 64 ? 59.028 12.681 200.891 1.00 2.00 65 PRO B CA 1
ATOM 1393 C C . PRO B 1 64 ? 60.036 11.560 201.155 1.00 3.20 65 PRO B C 1
ATOM 1394 O O . PRO B 1 64 ? 59.903 10.471 200.564 1.00 12.64 65 PRO B O 1
ATOM 1398 N N . LYS B 1 65 ? 61.000 11.877 201.985 1.00 2.00 66 LYS B N 1
ATOM 1399 C CA . LYS B 1 65 ? 62.017 10.892 202.386 1.00 17.86 66 LYS B CA 1
ATOM 1400 C C . LYS B 1 65 ? 61.854 10.924 203.908 1.00 29.27 66 LYS B C 1
ATOM 1401 O O . LYS B 1 65 ? 62.159 11.959 204.522 1.00 30.05 66 LYS B O 1
ATOM 1407 N N . ILE B 1 66 ? 61.364 9.832 204.444 1.00 33.12 67 ILE B N 1
ATOM 1408 C CA . ILE B 1 66 ? 61.121 9.671 205.878 1.00 56.00 67 ILE B CA 1
ATOM 1409 C C . ILE B 1 66 ? 62.180 10.295 206.775 1.00 68.05 67 ILE B C 1
ATOM 1410 O O . ILE B 1 66 ? 61.975 10.414 207.991 1.00 67.60 67 ILE B O 1
ATOM 1415 N N . VAL B 1 67 ? 63.291 10.687 206.201 1.00 71.88 68 VAL B N 1
ATOM 1416 C CA . VAL B 1 67 ? 64.449 11.294 206.833 1.00 62.07 68 VAL B CA 1
ATOM 1417 C C . VAL B 1 67 ? 64.299 12.753 207.243 1.00 56.61 68 VAL B C 1
ATOM 1418 O O . VAL B 1 67 ? 65.309 13.438 207.488 1.00 56.94 68 VAL B O 1
ATOM 1422 N N . GLU B 1 75 ? 62.222 21.690 213.237 1.00 70.92 76 GLU B N 1
ATOM 1423 C CA . GLU B 1 75 ? 62.298 22.358 211.981 1.00 77.83 76 GLU B CA 1
ATOM 1424 C C . GLU B 1 75 ? 61.389 21.990 210.820 1.00 82.95 76 GLU B C 1
ATOM 1425 O O . GLU B 1 75 ? 60.829 22.943 210.239 1.00 91.50 76 GLU B O 1
ATOM 1431 N N . LEU B 1 76 ? 61.329 20.701 210.527 1.00 82.47 77 LEU B N 1
ATOM 1432 C CA . LEU B 1 76 ? 60.507 20.287 209.379 1.00 80.83 77 LEU B CA 1
ATOM 1433 C C . LEU B 1 76 ? 59.342 19.363 209.704 1.00 82.55 77 LEU B C 1
ATOM 1434 O O . LEU B 1 76 ? 59.366 18.142 209.502 1.00 82.52 77 LEU B O 1
ATOM 1439 N N . PRO B 1 77 ? 58.284 20.016 210.162 1.00 82.22 78 PRO B N 1
ATOM 1440 C CA . PRO B 1 77 ? 57.012 19.368 210.514 1.00 83.67 78 PRO B CA 1
ATOM 1441 C C . PRO B 1 77 ? 56.133 19.323 209.266 1.00 80.61 78 PRO B C 1
ATOM 1442 O O . PRO B 1 77 ? 55.706 18.269 208.786 1.00 85.68 78 PRO B O 1
ATOM 1446 N N . VAL B 1 78 ? 55.882 20.508 208.744 1.00 75.24 79 VAL B N 1
ATOM 1447 C CA . VAL B 1 78 ? 55.088 20.770 207.542 1.00 76.80 79 VAL B CA 1
ATOM 1448 C C . VAL B 1 78 ? 56.070 21.112 206.413 1.00 80.14 79 VAL B C 1
ATOM 1449 O O . VAL B 1 78 ? 55.774 21.044 205.216 1.00 83.99 79 VAL B O 1
ATOM 1453 N N . SER B 1 79 ? 57.238 21.511 206.878 1.00 75.21 80 SER B N 1
ATOM 1454 C CA . SER B 1 79 ? 58.395 21.848 206.024 1.00 62.22 80 SER B CA 1
ATOM 1455 C C . SER B 1 79 ? 59.035 20.453 205.937 1.00 52.20 80 SER B C 1
ATOM 1456 O O . SER B 1 79 ? 58.804 19.745 206.949 1.00 33.69 80 SER B O 1
ATOM 1459 N N . ALA B 1 80 ? 59.702 20.100 204.850 1.00 43.82 81 ALA B N 1
ATOM 1460 C CA . ALA B 1 80 ? 60.250 18.737 204.832 1.00 43.01 81 ALA B CA 1
ATOM 1461 C C . ALA B 1 80 ? 61.287 18.332 203.802 1.00 39.38 81 ALA B C 1
ATOM 1462 O O . ALA B 1 80 ? 61.524 18.952 202.761 1.00 39.74 81 ALA B O 1
ATOM 1464 N N . TRP B 1 81 ? 61.888 17.201 204.172 1.00 13.93 82 TRP B N 1
ATOM 1465 C CA . TRP B 1 81 ? 62.918 16.535 203.359 1.00 23.86 82 TRP B CA 1
ATOM 1466 C C . TRP B 1 81 ? 62.021 15.966 202.233 1.00 28.42 82 TRP B C 1
ATOM 1467 O O . TRP B 1 81 ? 61.506 14.846 202.281 1.00 29.50 82 TRP B O 1
ATOM 1478 N N . LYS B 1 82 ? 61.865 16.866 201.288 1.00 8.79 83 LYS B N 1
ATOM 1479 C CA . LYS B 1 82 ? 61.085 16.618 200.079 1.00 10.21 83 LYS B CA 1
ATOM 1480 C C . LYS B 1 82 ? 62.085 16.811 198.931 1.00 2.00 83 LYS B C 1
ATOM 1481 O O . LYS B 1 82 ? 62.931 17.722 198.963 1.00 2.00 83 LYS B O 1
ATOM 1487 N N . ALA B 1 83 ? 61.953 15.908 197.987 1.00 2.00 84 ALA B N 1
ATOM 1488 C CA . ALA B 1 83 ? 62.773 15.934 196.763 1.00 2.00 84 ALA B CA 1
ATOM 1489 C C . ALA B 1 83 ? 61.727 16.538 195.808 1.00 2.00 84 ALA B C 1
ATOM 1490 O O . ALA B 1 83 ? 60.584 16.052 195.807 1.00 2.00 84 ALA B O 1
ATOM 1492 N N . TYR B 1 84 ? 62.132 17.576 195.114 1.00 2.00 85 TYR B N 1
ATOM 1493 C CA . TYR B 1 84 ? 61.244 18.264 194.176 1.00 2.00 85 TYR B CA 1
ATOM 1494 C C . TYR B 1 84 ? 61.778 18.154 192.749 1.00 2.00 85 TYR B C 1
ATOM 1495 O O . TYR B 1 84 ? 62.910 18.578 192.473 1.00 2.00 85 TYR B O 1
ATOM 1504 N N . ALA B 1 85 ? 60.927 17.592 191.917 1.00 2.00 86 ALA B N 1
ATOM 1505 C CA . ALA B 1 85 ? 61.231 17.406 190.487 1.00 2.00 86 ALA B CA 1
ATOM 1506 C C . ALA B 1 85 ? 60.228 18.267 189.719 1.00 2.00 86 ALA B C 1
ATOM 1507 O O . ALA B 1 85 ? 59.132 18.548 190.230 1.00 11.33 86 ALA B O 1
ATOM 1509 N N . SER B 1 86 ? 60.626 18.684 188.537 1.00 3.66 87 SER B N 1
ATOM 1510 C CA . SER B 1 86 ? 59.792 19.520 187.664 1.00 2.00 87 SER B CA 1
ATOM 1511 C C . SER B 1 86 ? 60.210 19.299 186.208 1.00 15.76 87 SER B C 1
ATOM 1512 O O . SER B 1 86 ? 61.332 19.615 185.792 1.00 12.96 87 SER B O 1
ATOM 1515 N N . ILE B 1 87 ? 59.267 18.739 185.473 1.00 16.19 88 ILE B N 1
ATOM 1516 C CA . ILE B 1 87 ? 59.411 18.399 184.062 1.00 2.00 88 ILE B CA 1
ATOM 1517 C C . ILE B 1 87 ? 58.526 19.246 183.155 1.00 2.00 88 ILE B C 1
ATOM 1518 O O . ILE B 1 87 ? 57.345 19.475 183.432 1.00 3.03 88 ILE B O 1
ATOM 1523 N N . ASP B 1 88 ? 59.130 19.677 182.066 1.00 16.25 89 ASP B N 1
ATOM 1524 C CA . ASP B 1 88 ? 58.475 20.462 181.006 1.00 3.54 89 ASP B CA 1
ATOM 1525 C C . ASP B 1 88 ? 58.833 19.635 179.754 1.00 2.00 89 ASP B C 1
ATOM 1526 O O . ASP B 1 88 ? 60.027 19.494 179.474 1.00 2.00 89 ASP B O 1
ATOM 1531 N N . LEU B 1 89 ? 57.810 19.128 179.111 1.00 2.00 90 LEU B N 1
ATOM 1532 C CA . LEU B 1 89 ? 57.982 18.290 177.917 1.00 2.00 90 LEU B CA 1
ATOM 1533 C C . LEU B 1 89 ? 57.267 18.845 176.691 1.00 9.65 90 LEU B C 1
ATOM 1534 O O . LEU B 1 89 ? 56.043 18.714 176.515 1.00 2.00 90 LEU B O 1
ATOM 1539 N N . THR B 1 90 ? 58.080 19.458 175.844 1.00 11.37 91 THR B N 1
ATOM 1540 C CA . THR B 1 90 ? 57.595 20.054 174.588 1.00 2.00 91 THR B CA 1
ATOM 1541 C C . THR B 1 90 ? 57.696 18.995 173.489 1.00 10.55 91 THR B C 1
ATOM 1542 O O . THR B 1 90 ? 58.764 18.437 173.194 1.00 2.00 91 THR B O 1
ATOM 1546 N N . ILE B 1 91 ? 56.539 18.733 172.907 1.00 3.74 92 ILE B N 1
ATOM 1547 C CA . ILE B 1 91 ? 56.377 17.768 171.816 1.00 2.00 92 ILE B CA 1
ATOM 1548 C C . ILE B 1 91 ? 55.436 18.405 170.788 1.00 2.00 92 ILE B C 1
ATOM 1549 O O . ILE B 1 91 ? 54.396 18.951 171.186 1.00 15.46 92 ILE B O 1
ATOM 1554 N N . PRO B 1 92 ? 55.827 18.311 169.531 1.00 8.61 93 PRO B N 1
ATOM 1555 C CA . PRO B 1 92 ? 55.025 18.850 168.428 1.00 10.57 93 PRO B CA 1
ATOM 1556 C C . PRO B 1 92 ? 53.830 17.939 168.156 1.00 23.98 93 PRO B C 1
ATOM 1557 O O . PRO B 1 92 ? 53.696 16.853 168.749 1.00 15.26 93 PRO B O 1
ATOM 1561 N N . ILE B 1 93 ? 52.973 18.403 167.264 1.00 29.80 94 ILE B N 1
ATOM 1562 C CA . ILE B 1 93 ? 51.763 17.680 166.849 1.00 31.84 94 ILE B CA 1
ATOM 1563 C C . ILE B 1 93 ? 52.208 16.503 165.975 1.00 19.42 94 ILE B C 1
ATOM 1564 O O . ILE B 1 93 ? 53.015 16.700 165.050 1.00 22.42 94 ILE B O 1
ATOM 1569 N N . PHE B 1 94 ? 51.674 15.343 166.303 1.00 8.40 95 PHE B N 1
ATOM 1570 C CA . PHE B 1 94 ? 51.990 14.106 165.562 1.00 8.96 95 PHE B CA 1
ATOM 1571 C C . PHE B 1 94 ? 50.654 13.487 165.125 1.00 12.19 95 PHE B C 1
ATOM 1572 O O . PHE B 1 94 ? 49.603 13.731 165.736 1.00 13.05 95 PHE B O 1
ATOM 1580 N N . ALA B 1 95 ? 50.763 12.712 164.061 1.00 10.79 96 ALA B N 1
ATOM 1581 C CA . ALA B 1 95 ? 49.613 12.014 163.470 1.00 2.00 96 ALA B CA 1
ATOM 1582 C C . ALA B 1 95 ? 49.122 10.949 164.449 1.00 7.46 96 ALA B C 1
ATOM 1583 O O . ALA B 1 95 ? 49.874 10.461 165.305 1.00 2.36 96 ALA B O 1
ATOM 1585 N N . ALA B 1 96 ? 47.854 10.623 164.299 1.00 20.70 97 ALA B N 1
ATOM 1586 C CA . ALA B 1 96 ? 47.158 9.631 165.122 1.00 20.37 97 ALA B CA 1
ATOM 1587 C C . ALA B 1 96 ? 47.843 8.267 165.069 1.00 12.40 97 ALA B C 1
ATOM 1588 O O . ALA B 1 96 ? 48.004 7.577 166.086 1.00 13.04 97 ALA B O 1
ATOM 1590 N N . THR B 1 97 ? 48.239 7.901 163.872 1.00 5.91 98 THR B N 1
ATOM 1591 C CA . THR B 1 97 ? 48.902 6.635 163.561 1.00 23.28 98 THR B CA 1
ATOM 1592 C C . THR B 1 97 ? 50.313 6.473 164.102 1.00 23.43 98 THR B C 1
ATOM 1593 O O . THR B 1 97 ? 50.783 5.332 164.269 1.00 26.55 98 THR B O 1
ATOM 1597 N N . ASP B 1 98 ? 50.981 7.574 164.366 1.00 14.46 99 ASP B N 1
ATOM 1598 C CA . ASP B 1 98 ? 52.348 7.623 164.876 1.00 20.06 99 ASP B CA 1
ATOM 1599 C C . ASP B 1 98 ? 52.614 6.986 166.241 1.00 28.67 99 ASP B C 1
ATOM 1600 O O . ASP B 1 98 ? 51.780 6.989 167.154 1.00 21.46 99 ASP B O 1
ATOM 1605 N N . ASP B 1 99 ? 53.834 6.471 166.336 1.00 27.55 100 ASP B N 1
ATOM 1606 C CA . ASP B 1 99 ? 54.351 5.819 167.555 1.00 24.46 100 ASP B CA 1
ATOM 1607 C C . ASP B 1 99 ? 55.383 6.779 168.160 1.00 17.85 100 ASP B C 1
ATOM 1608 O O . ASP B 1 99 ? 56.418 7.056 167.538 1.00 33.10 100 ASP B O 1
ATOM 1613 N N . VAL B 1 100 ? 55.053 7.253 169.344 1.00 22.44 101 VAL B N 1
ATOM 1614 C CA . VAL B 1 100 ? 55.905 8.223 170.071 1.00 14.74 101 VAL B CA 1
ATOM 1615 C C . VAL B 1 100 ? 56.282 7.731 171.453 1.00 7.37 101 VAL B C 1
ATOM 1616 O O . VAL B 1 100 ? 56.745 8.488 172.320 1.00 11.46 101 VAL B O 1
ATOM 1620 N N . THR B 1 101 ? 56.110 6.436 171.666 1.00 8.43 102 THR B N 1
ATOM 1621 C CA . THR B 1 101 ? 56.408 5.736 172.916 1.00 2.00 102 THR B CA 1
ATOM 1622 C C . THR B 1 101 ? 57.885 5.788 173.298 1.00 11.81 102 THR B C 1
ATOM 1623 O O . THR B 1 101 ? 58.285 5.378 174.403 1.00 18.66 102 THR B O 1
ATOM 1627 N N . VAL B 1 102 ? 58.694 6.296 172.393 1.00 2.00 103 VAL B N 1
ATOM 1628 C CA . VAL B 1 102 ? 60.138 6.465 172.526 1.00 2.00 103 VAL B CA 1
ATOM 1629 C C . VAL B 1 102 ? 60.467 7.549 173.556 1.00 4.23 103 VAL B C 1
ATOM 1630 O O . VAL B 1 102 ? 61.566 7.572 174.137 1.00 7.17 103 VAL B O 1
ATOM 1634 N N . ILE B 1 103 ? 59.498 8.431 173.737 1.00 7.00 104 ILE B N 1
ATOM 1635 C CA . ILE B 1 103 ? 59.620 9.545 174.691 1.00 9.88 104 ILE B CA 1
ATOM 1636 C C . ILE B 1 103 ? 59.693 8.948 176.098 1.00 8.41 104 ILE B C 1
ATOM 1637 O O . ILE B 1 103 ? 60.622 9.268 176.855 1.00 2.00 104 ILE B O 1
ATOM 1642 N N . SER B 1 104 ? 58.732 8.091 176.386 1.00 2.00 105 SER B N 1
ATOM 1643 C CA . SER B 1 104 ? 58.632 7.414 177.684 1.00 2.00 105 SER B CA 1
ATOM 1644 C C . SER B 1 104 ? 59.851 6.533 177.927 1.00 2.00 105 SER B C 1
ATOM 1645 O O . SER B 1 104 ? 60.519 6.661 178.962 1.00 6.68 105 SER B O 1
ATOM 1648 N N . LYS B 1 105 ? 60.122 5.661 176.981 1.00 2.00 106 LYS B N 1
ATOM 1649 C CA . LYS B 1 105 ? 61.257 4.735 177.004 1.00 2.00 106 LYS B CA 1
ATOM 1650 C C . LYS B 1 105 ? 62.563 5.455 177.354 1.00 2.00 106 LYS B C 1
ATOM 1651 O O . LYS B 1 105 ? 63.468 4.910 178.000 1.00 2.00 106 LYS B O 1
ATOM 1657 N N . SER B 1 106 ? 62.645 6.689 176.891 1.00 2.00 107 SER B N 1
ATOM 1658 C CA . SER B 1 106 ? 63.788 7.581 177.090 1.00 9.90 107 SER B CA 1
ATOM 1659 C C . SER B 1 106 ? 63.796 8.172 178.503 1.00 2.00 107 SER B C 1
ATOM 1660 O O . SER B 1 106 ? 64.845 8.274 179.153 1.00 3.11 107 SER B O 1
ATOM 1663 N N . LEU B 1 107 ? 62.614 8.565 178.928 1.00 2.00 108 LEU B N 1
ATOM 1664 C CA . LEU B 1 107 ? 62.393 9.165 180.247 1.00 2.00 108 LEU B CA 1
ATOM 1665 C C . LEU B 1 107 ? 62.806 8.165 181.321 1.00 7.24 108 LEU B C 1
ATOM 1666 O O . LEU B 1 107 ? 63.514 8.513 182.280 1.00 20.81 108 LEU B O 1
ATOM 1671 N N . THR B 1 108 ? 62.368 6.940 181.121 1.00 10.84 109 THR B N 1
ATOM 1672 C CA . THR B 1 108 ? 62.656 5.829 182.039 1.00 13.44 109 THR B CA 1
ATOM 1673 C C . THR B 1 108 ? 64.137 5.474 181.983 1.00 2.00 109 THR B C 1
ATOM 1674 O O . THR B 1 108 ? 64.755 5.215 183.033 1.00 2.00 109 THR B O 1
ATOM 1678 N N . GLY B 1 109 ? 64.691 5.476 180.788 1.00 2.00 110 GLY B N 1
ATOM 1679 C CA . GLY B 1 109 ? 66.109 5.147 180.554 1.00 2.00 110 GLY B CA 1
ATOM 1680 C C . GLY B 1 109 ? 67.002 5.990 181.460 1.00 2.00 110 GLY B C 1
ATOM 1681 O O . GLY B 1 109 ? 67.868 5.536 182.210 1.00 11.24 110 GLY B O 1
ATOM 1682 N N . LEU B 1 110 ? 66.766 7.276 181.381 1.00 3.92 111 LEU B N 1
ATOM 1683 C CA . LEU B 1 110 ? 67.408 8.361 182.098 1.00 2.00 111 LEU B CA 1
ATOM 1684 C C . LEU B 1 110 ? 67.427 8.137 183.605 1.00 2.00 111 LEU B C 1
ATOM 1685 O O . LEU B 1 110 ? 68.430 8.493 184.246 1.00 24.13 111 LEU B O 1
ATOM 1690 N N . PHE B 1 111 ? 66.337 7.583 184.107 1.00 3.62 112 PHE B N 1
ATOM 1691 C CA . PHE B 1 111 ? 66.204 7.344 185.557 1.00 17.72 112 PHE B CA 1
ATOM 1692 C C . PHE B 1 111 ? 66.201 5.876 185.965 1.00 27.82 112 PHE B C 1
ATOM 1693 O O . PHE B 1 111 ? 65.884 5.570 187.132 1.00 14.27 112 PHE B O 1
ATOM 1701 N N . LYS B 1 112 ? 66.563 5.010 185.035 1.00 31.44 113 LYS B N 1
ATOM 1702 C CA . LYS B 1 112 ? 66.630 3.562 185.284 1.00 10.32 113 LYS B CA 1
ATOM 1703 C C . LYS B 1 112 ? 67.779 3.328 186.270 1.00 19.06 113 LYS B C 1
ATOM 1704 O O . LYS B 1 112 ? 68.876 3.864 186.046 1.00 28.71 113 LYS B O 1
ATOM 1710 N N . VAL B 1 113 ? 67.496 2.563 187.309 1.00 12.59 114 VAL B N 1
ATOM 1711 C CA . VAL B 1 113 ? 68.492 2.256 188.350 1.00 2.00 114 VAL B CA 1
ATOM 1712 C C . VAL B 1 113 ? 69.622 1.437 187.727 1.00 2.00 114 VAL B C 1
ATOM 1713 O O . VAL B 1 113 ? 69.397 0.482 186.977 1.00 2.00 114 VAL B O 1
ATOM 1717 N N . GLY B 1 114 ? 70.824 1.860 188.073 1.00 7.96 115 GLY B N 1
ATOM 1718 C CA . GLY B 1 114 ? 72.071 1.251 187.596 1.00 2.00 115 GLY B CA 1
ATOM 1719 C C . GLY B 1 114 ? 72.663 2.128 186.488 1.00 12.26 115 GLY B C 1
ATOM 1720 O O . GLY B 1 114 ? 73.697 1.758 185.903 1.00 12.80 115 GLY B O 1
ATOM 1721 N N . ASN B 1 115 ? 71.997 3.247 186.245 1.00 2.00 116 ASN B N 1
ATOM 1722 C CA . ASN B 1 115 ? 72.425 4.190 185.196 1.00 2.00 116 ASN B CA 1
ATOM 1723 C C . ASN B 1 115 ? 73.095 5.405 185.838 1.00 9.66 116 ASN B C 1
ATOM 1724 O O . ASN B 1 115 ? 72.835 5.727 187.006 1.00 11.31 116 ASN B O 1
ATOM 1729 N N . PRO B 1 116 ? 73.959 6.038 185.053 1.00 4.92 117 PRO B N 1
ATOM 1730 C CA . PRO B 1 116 ? 74.729 7.200 185.488 1.00 2.00 117 PRO B CA 1
ATOM 1731 C C . PRO B 1 116 ? 74.022 8.212 186.368 1.00 4.75 117 PRO B C 1
ATOM 1732 O O . PRO B 1 116 ? 74.615 8.702 187.343 1.00 16.81 117 PRO B O 1
ATOM 1736 N N . ILE B 1 117 ? 72.795 8.535 186.038 1.00 7.60 118 ILE B N 1
ATOM 1737 C CA . ILE B 1 117 ? 71.959 9.510 186.742 1.00 14.62 118 ILE B CA 1
ATOM 1738 C C . ILE B 1 117 ? 71.370 9.021 188.059 1.00 15.26 118 ILE B C 1
ATOM 1739 O O . ILE B 1 117 ? 71.387 9.778 189.052 1.00 2.78 118 ILE B O 1
ATOM 1744 N N . ALA B 1 118 ? 70.860 7.799 188.031 1.00 8.60 119 ALA B N 1
ATOM 1745 C CA . ALA B 1 118 ? 70.256 7.200 189.238 1.00 2.00 119 ALA B CA 1
ATOM 1746 C C . ALA B 1 118 ? 71.383 7.059 190.263 1.00 4.23 119 ALA B C 1
ATOM 1747 O O . ALA B 1 118 ? 71.210 7.213 191.478 1.00 10.10 119 ALA B O 1
ATOM 1749 N N . GLU B 1 119 ? 72.544 6.764 189.702 1.00 13.57 120 GLU B N 1
ATOM 1750 C CA . GLU B 1 119 ? 73.787 6.564 190.447 1.00 2.00 120 GLU B CA 1
ATOM 1751 C C . GLU B 1 119 ? 74.318 7.870 191.016 1.00 2.00 120 GLU B C 1
ATOM 1752 O O . GLU B 1 119 ? 74.928 7.818 192.097 1.00 11.20 120 GLU B O 1
ATOM 1758 N N . ALA B 1 120 ? 74.072 8.964 190.323 1.00 2.00 121 ALA B N 1
ATOM 1759 C CA . ALA B 1 120 ? 74.523 10.289 190.751 1.00 2.00 121 ALA B CA 1
ATOM 1760 C C . ALA B 1 120 ? 73.696 10.927 191.867 1.00 2.00 121 ALA B C 1
ATOM 1761 O O . ALA B 1 120 ? 74.288 11.646 192.693 1.00 2.00 121 ALA B O 1
ATOM 1763 N N . ILE B 1 121 ? 72.395 10.688 191.852 1.00 5.18 122 ILE B N 1
ATOM 1764 C CA . ILE B 1 121 ? 71.499 11.259 192.872 1.00 15.92 122 ILE B CA 1
ATOM 1765 C C . ILE B 1 121 ? 71.568 10.470 194.180 1.00 17.30 122 ILE B C 1
ATOM 1766 O O . ILE B 1 121 ? 70.992 10.889 195.200 1.00 23.17 122 ILE B O 1
ATOM 1771 N N . SER B 1 122 ? 72.273 9.356 194.134 1.00 15.06 123 SER B N 1
ATOM 1772 C CA . SER B 1 122 ? 72.447 8.478 195.301 1.00 14.88 123 SER B CA 1
ATOM 1773 C C . SER B 1 122 ? 73.641 8.942 196.127 1.00 7.53 123 SER B C 1
ATOM 1774 O O . SER B 1 122 ? 73.479 9.343 197.291 1.00 26.48 123 SER B O 1
ATOM 1777 N N . SER B 1 123 ? 74.802 8.900 195.515 1.00 2.00 124 SER B N 1
ATOM 1778 C CA . SER B 1 123 ? 76.065 9.309 196.132 1.00 2.00 124 SER B CA 1
ATOM 1779 C C . SER B 1 123 ? 76.149 10.801 196.440 1.00 4.45 124 SER B C 1
ATOM 1780 O O . SER B 1 123 ? 77.175 11.234 197.003 1.00 4.16 124 SER B O 1
ATOM 1783 N N . GLN B 1 124 ? 75.106 11.536 196.091 1.00 6.85 125 GLN B N 1
ATOM 1784 C CA . GLN B 1 124 ? 75.095 12.999 196.349 1.00 6.55 125 GLN B CA 1
ATOM 1785 C C . GLN B 1 124 ? 76.296 13.555 195.575 1.00 7.56 125 GLN B C 1
ATOM 1786 O O . GLN B 1 124 ? 77.069 14.402 196.043 1.00 8.96 125 GLN B O 1
ATOM 1792 N N . SER B 1 125 ? 76.415 13.023 194.367 1.00 2.00 126 SER B N 1
ATOM 1793 C CA . SER B 1 125 ? 77.490 13.358 193.438 1.00 2.00 126 SER B CA 1
ATOM 1794 C C . SER B 1 125 ? 77.035 13.924 192.096 1.00 4.53 126 SER B C 1
ATOM 1795 O O . SER B 1 125 ? 75.865 13.936 191.695 1.00 19.13 126 SER B O 1
ATOM 1798 N N . GLY B 1 126 ? 78.057 14.395 191.403 1.00 2.00 127 GLY B N 1
ATOM 1799 C CA . GLY B 1 126 ? 77.944 14.997 190.072 1.00 4.77 127 GLY B CA 1
ATOM 1800 C C . GLY B 1 126 ? 78.524 14.006 189.057 1.00 2.00 127 GLY B C 1
ATOM 1801 O O . GLY B 1 126 ? 78.748 12.823 189.334 1.00 2.00 127 GLY B O 1
ATOM 1802 N N . PHE B 1 127 ? 78.754 14.569 187.889 1.00 8.18 128 PHE B N 1
ATOM 1803 C CA . PHE B 1 127 ? 79.284 13.812 186.730 1.00 7.71 128 PHE B CA 1
ATOM 1804 C C . PHE B 1 127 ? 80.774 14.106 186.675 1.00 2.00 128 PHE B C 1
ATOM 1805 O O . PHE B 1 127 ? 81.228 15.208 186.372 1.00 2.00 128 PHE B O 1
ATOM 1813 N N . TYR B 1 128 ? 81.509 13.071 187.034 1.00 11.33 129 TYR B N 1
ATOM 1814 C CA . TYR B 1 128 ? 82.975 13.054 187.082 1.00 24.56 129 TYR B CA 1
ATOM 1815 C C . TYR B 1 128 ? 83.400 11.741 186.417 1.00 34.23 129 TYR B C 1
ATOM 1816 O O . TYR B 1 128 ? 82.569 10.835 186.232 1.00 15.04 129 TYR B O 1
ATOM 1825 N N . ALA B 1 129 ? 84.667 11.680 186.064 1.00 47.25 130 ALA B N 1
ATOM 1826 C CA . ALA B 1 129 ? 85.278 10.526 185.401 1.00 50.01 130 ALA B CA 1
ATOM 1827 C C . ALA B 1 129 ? 85.723 9.455 186.393 1.00 68.46 130 ALA B C 1
ATOM 1828 O O . ALA B 1 129 ? 86.123 8.381 185.883 1.00 81.06 130 ALA B O 1
#

Foldseek 3Di:
DVQAKDFPAPPPPPPTWIWHWDDCPPFKTWTWTPDDQLQIWIKIKGKAADPDFKIKMWIKIWHADDDVRPNDDPIDIDIDIDIDGDDDPPDDDCPVVCVVCVQCPPVDDNVVQVVVVHDDDD/DVQAKDFPACPPPPPTFIWHWDDQPVFKTKTWTPDDQLQIKIKIWGWAADPDFKIKIWIKIWDADVPVRPNNGPTDIDIDIDIDGDDDPPDDPCVVVVVVCVQCPPPDPNVVAVVVVHDDDD

CATH classification: 3.30.380.10

B-factor: mean 15.17, std 18.61, range [2.0, 97.44]

Nearest PDB structures (foldseek):
  1una-assembly1_B  TM=9.970E-01  e=5.019E-20  Enterobacteria phage GA
  2b2e-assembly1_B  TM=9.075E-01  e=3.072E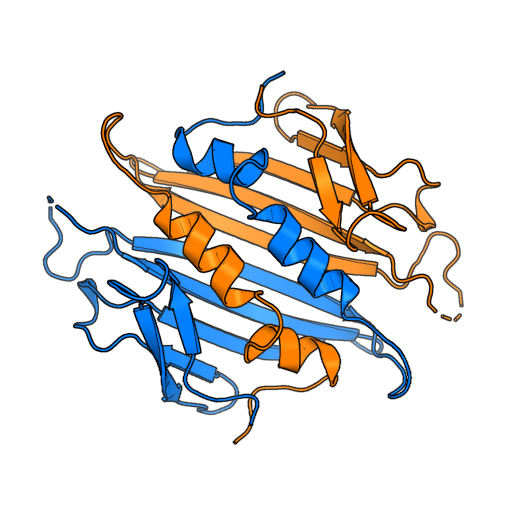-13  Escherichia phage MS2
  2bs0-assembly1_C  TM=8.857E-01  e=1.298E-12  Escherichia phage MS2
  4zor-assembly1_C  TM=9.030E-01  e=2.523E-12  Emesvirus zinderi
  8y3n-assembly1_D  TM=8.816E-01  e=2.587E-11  Emesvirus zinderi

Sequence (244 aa):
ATLHSFVLVDNGGTGNVTVVPVSNANGVAEWLSNNSRSQAYRVTASYRASGADKRKYTIKLEVPKIVELPVSAWKAYASIDLTIPIFAATDDVTVISKSLTGLFKVGNPIAEAISSQSGFYAATLHSFVLVDNGGTGNVTVVPVSNANGVAEWLSNNSRSQAYRVTASYRASGADKRKYTIKLEVPKIVELPVSAWKAYASIDLTIPIFAATDDVTVISKSLTGLFKVGNPIAEAISSQSGFYA

Solvent-accessible surface area: 12131 Å² total; per-residue (Å²): 69,4,29,65,54,10,54,1,4,70,80,67,56,134,49,52,26,62,0,56,44,79,46,59,57,153,51,60,0,32,0,29,6,148,76,77,177,34,106,3,26,75,0,20,0,31,45,163,49,37,75,102,77,78,68,48,4,32,0,97,3,38,2,14,22,173,151,185,102,112,112,54,46,72,16,1,71,6,29,0,45,0,28,7,16,94,24,64,108,138,56,96,3,48,34,0,2,58,0,1,36,6,0,1,101,100,51,8,0,0,6,68,0,2,38,66,59,30,18,19,114,114,62,1,25,68,59,10,46,1,3,80,70,69,61,131,50,54,23,74,0,66,34,89,50,46,71,168,48,60,0,34,0,28,8,150,72,82,184,39,98,2,34,82,0,21,1,30,48,173,50,41,72,102,86,60,56,64,4,32,0,102,1,36,0,12,11,167,69,188,109,94,115,62,31,26,17,0,97,4,33,0,52,2,28,7,14,97,21,60,112,135,53,100,2,62,27,1,3,63,0,0,37,7,0,1,117,81,59,18,0,1,4,78,0,3,41,75,52,24,16,22,116,111

InterPro domains:
  IPR002703 Levivirus coat protein [PF01819] (3-129)
  IPR015954 Bacteriophage RNA-type, capsid [G3DSA:3.30.380.10] (1-129)
  IPR015954 Bacteriophage RNA-type, capsid [SSF55405] (2-129)

Radius of gyration: 17.83 Å; Cα contacts (8 Å, |Δi|>4): 557; chains: 2; bounding box: 47×34×55 Å

Secondary structure (DSSP, 8-state):
--S--EEEE-SSSSS-EEEEEEE-GGG-EEEEESS-GGG--EEEEEEEEETTTEEEEEEEEEEE-----SS---EEEEEEEEEEE---TT---HHHHHHHHHHS-BTBHHHHHHHHT-----/--S--EEEE--SSTT-EEEEEEE-GGG-EEEE-SS-GGG--EEEEEEEEETTTEEEEEEEEEEE-----SSS--EEEEEEEEEEE---TT---THHHHHHHHHH-TTSHHHHHTTTT-----

Organism: Enterobacteria phage GA (NCBI:txid12018)